Protein AF-A0A8J3HLS7-F1 (afdb_monomer_lite)

Foldseek 3Di:
DDDDDDDDDDPDPPPPPDPPPPPDDDPDPPPDPVVDWFEDEDAPDLADDLVRTQEYEYALQPHALVNCVVNLVVLHAYAYEDALQALPPHPCNVQDDPQQADPVRGGPQPGDPCCCLVRSLVVSLVSLVSCLVSPHQAYEYEPCLSHDPNSVVSSLVSCVVSVHQAAYDNDDDPSRGRDGDRRPDPDPDPPPDDDDDDD

Radius of gyration: 28.32 Å; chains: 1; bounding box: 103×50×70 Å

Secondary structure (DSSP, 8-state):
-----------------PPP--S--PPPPPP--TTS--EEEESS-SS--TTS-SEEEEETTTS-HHHHHHHHHTT-EEEEEEETTB-TTSTTGGGS-GGGB-TTSBB-TTS-HHHIIIIIHHHHHHHHHHHHHHT-SEEEEES-TT--HHHHHHHHHHHHHTT--EEESSS--TT----PPPP----------------

Structure (mmCIF, N/CA/C/O backbone):
data_AF-A0A8J3HLS7-F1
#
_entry.id   AF-A0A8J3HLS7-F1
#
loop_
_atom_site.group_PDB
_atom_site.id
_atom_site.type_symbol
_atom_site.label_atom_id
_atom_site.label_alt_id
_atom_site.label_comp_id
_atom_site.label_asym_id
_atom_site.label_entity_id
_atom_site.label_seq_id
_atom_site.pdbx_PDB_ins_code
_atom_site.Cartn_x
_atom_site.Cartn_y
_atom_site.Cartn_z
_atom_site.occupancy
_atom_site.B_iso_or_equiv
_atom_site.auth_seq_id
_atom_site.auth_comp_id
_atom_site.auth_asym_id
_atom_site.auth_atom_id
_atom_site.pdbx_PDB_model_num
ATOM 1 N N . MET A 1 1 ? -86.146 -11.211 46.560 1.00 37.00 1 MET A N 1
ATOM 2 C CA . MET A 1 1 ? -85.491 -12.511 46.831 1.00 37.00 1 MET A CA 1
ATOM 3 C C . MET A 1 1 ? -83.992 -12.269 47.012 1.00 37.00 1 MET A C 1
ATOM 5 O O . MET A 1 1 ? -83.412 -11.625 46.158 1.00 37.00 1 MET A O 1
ATOM 9 N N . LYS A 1 2 ? -83.465 -12.688 48.176 1.00 36.50 2 LYS A N 1
ATOM 10 C CA . LYS A 1 2 ? -82.078 -12.981 48.631 1.00 36.50 2 LYS A CA 1
ATOM 11 C C . LYS A 1 2 ? -80.847 -12.402 47.877 1.00 36.50 2 LYS A C 1
ATOM 13 O O . LYS A 1 2 ? -80.635 -12.689 46.709 1.00 36.50 2 LYS A O 1
ATOM 18 N N . VAL A 1 3 ? -80.000 -11.697 48.644 1.00 45.03 3 VAL A N 1
ATOM 19 C CA . VAL A 1 3 ? -78.589 -11.285 48.394 1.00 45.03 3 VAL A CA 1
ATOM 20 C C . VAL A 1 3 ? -77.663 -12.533 48.423 1.00 45.03 3 VAL A C 1
ATOM 22 O O . VAL A 1 3 ? -78.064 -13.513 49.060 1.00 45.03 3 VAL A O 1
ATOM 25 N N . PRO A 1 4 ? -76.458 -12.555 47.799 1.00 51.03 4 PRO A N 1
ATOM 26 C CA . PRO A 1 4 ? -75.256 -12.142 48.542 1.00 51.03 4 PRO A CA 1
ATOM 27 C C . PRO A 1 4 ? -74.129 -11.465 47.728 1.00 51.03 4 PRO A C 1
ATOM 29 O O . PRO A 1 4 ? -73.933 -11.663 46.533 1.00 51.03 4 PRO A O 1
ATOM 32 N N . VAL A 1 5 ? -73.360 -10.688 48.485 1.00 49.31 5 VAL A N 1
ATOM 33 C CA . VAL A 1 5 ? -72.024 -10.141 48.232 1.00 49.31 5 VAL A CA 1
ATOM 34 C C . VAL A 1 5 ? -71.007 -11.271 48.028 1.00 49.31 5 VAL A C 1
ATOM 36 O O . VAL A 1 5 ? -70.951 -12.178 48.856 1.00 49.31 5 VAL A O 1
ATOM 39 N N . THR A 1 6 ? -70.133 -11.200 47.017 1.00 52.75 6 THR A N 1
ATOM 40 C CA . THR A 1 6 ? -68.785 -11.797 47.112 1.00 52.75 6 THR A CA 1
ATOM 41 C C . THR A 1 6 ? -67.795 -11.074 46.200 1.00 52.75 6 THR A C 1
ATOM 43 O O . THR A 1 6 ? -68.003 -10.926 45.000 1.00 52.75 6 THR A O 1
ATOM 46 N N . ALA A 1 7 ? -66.727 -10.592 46.825 1.00 49.53 7 ALA A N 1
ATOM 47 C CA . ALA A 1 7 ? -65.583 -9.933 46.226 1.00 49.53 7 ALA A CA 1
ATOM 48 C C . ALA A 1 7 ? -64.698 -10.914 45.448 1.00 49.53 7 ALA A C 1
ATOM 50 O O . ALA A 1 7 ? -64.427 -12.002 45.946 1.00 49.53 7 ALA A O 1
ATOM 51 N N . VAL A 1 8 ? -64.148 -10.481 44.310 1.00 53.06 8 VAL A N 1
ATOM 52 C CA . VAL A 1 8 ? -62.848 -10.965 43.822 1.00 53.06 8 VAL A CA 1
ATOM 53 C C . VAL A 1 8 ? -62.104 -9.782 43.201 1.00 53.06 8 VAL A C 1
ATOM 55 O O . VAL A 1 8 ? -62.370 -9.360 42.079 1.00 53.06 8 VAL A O 1
ATOM 58 N N . VAL A 1 9 ? -61.175 -9.226 43.975 1.00 53.84 9 VAL A N 1
ATOM 59 C CA . VAL A 1 9 ? -60.115 -8.340 43.493 1.00 53.84 9 VAL A CA 1
ATOM 60 C C . VAL A 1 9 ? -59.080 -9.230 42.807 1.00 53.84 9 VAL A C 1
ATOM 62 O O . VAL A 1 9 ? -58.409 -10.006 43.482 1.00 53.84 9 VAL A O 1
ATOM 65 N N . VAL A 1 10 ? -58.938 -9.136 41.484 1.00 56.22 10 VAL A N 1
ATOM 66 C CA . VAL A 1 10 ? -57.771 -9.688 40.776 1.00 56.22 10 VAL A CA 1
ATOM 67 C C . VAL A 1 10 ? -56.861 -8.522 40.415 1.00 56.22 10 VAL A C 1
ATOM 69 O O . VAL A 1 10 ? -56.993 -7.894 39.368 1.00 56.22 10 VAL A O 1
ATOM 72 N N . LEU A 1 11 ? -55.953 -8.206 41.337 1.00 57.50 11 LEU A N 1
ATOM 73 C CA . LEU A 1 11 ? -54.832 -7.310 41.096 1.00 57.50 11 LEU A CA 1
ATOM 74 C C . LEU A 1 11 ? -53.812 -8.076 40.236 1.00 57.50 11 LEU A C 1
ATOM 76 O O . LEU A 1 11 ? -53.022 -8.868 40.747 1.00 57.50 11 LEU A O 1
ATOM 80 N N . ALA A 1 12 ? -53.872 -7.906 38.916 1.00 58.00 12 ALA A N 1
ATOM 81 C CA . ALA A 1 12 ? -52.895 -8.483 38.001 1.00 58.00 12 ALA A CA 1
ATOM 82 C C . ALA A 1 12 ? -51.571 -7.707 38.110 1.00 58.00 12 ALA A C 1
ATOM 84 O O . ALA A 1 12 ? -51.420 -6.621 37.550 1.00 58.00 12 ALA A O 1
ATOM 85 N N . CYS A 1 13 ? -50.606 -8.269 38.842 1.00 47.00 13 CYS A N 1
ATOM 86 C CA . CYS A 1 13 ? -49.209 -7.852 38.793 1.00 47.00 13 CYS A CA 1
ATOM 87 C C . CYS A 1 13 ? -48.655 -8.089 37.379 1.00 47.00 13 CYS A C 1
ATOM 89 O O . CYS A 1 13 ? -48.199 -9.188 37.065 1.00 47.00 13 CYS A O 1
ATOM 91 N N . LEU A 1 14 ? -48.643 -7.056 36.531 1.00 61.75 14 LEU A N 1
ATOM 92 C CA . LEU A 1 14 ? -47.692 -6.993 35.422 1.00 61.75 14 LEU A CA 1
ATOM 93 C C . LEU A 1 14 ? -46.298 -6.775 36.018 1.00 61.75 14 LEU A C 1
ATOM 95 O O . LEU A 1 14 ? -45.823 -5.651 36.162 1.00 61.75 14 LEU A O 1
ATOM 99 N N . ALA A 1 15 ? -45.644 -7.872 36.391 1.00 57.34 15 ALA A N 1
ATOM 100 C CA . ALA A 1 15 ? -44.203 -7.875 36.536 1.00 57.34 15 ALA A CA 1
ATOM 101 C C . ALA A 1 15 ? -43.614 -7.625 35.142 1.00 57.34 15 ALA A C 1
ATOM 103 O O . ALA A 1 15 ? -43.588 -8.519 34.296 1.00 57.34 15 ALA A O 1
ATOM 104 N N . CYS A 1 16 ? -43.159 -6.397 34.886 1.00 52.31 16 CYS A N 1
ATOM 105 C CA . CYS A 1 16 ? -42.169 -6.160 33.847 1.00 52.31 16 CYS A CA 1
ATOM 106 C C . CYS A 1 16 ? -40.987 -7.077 34.166 1.00 52.31 16 CYS A C 1
ATOM 108 O O . CYS A 1 16 ? -40.256 -6.830 35.124 1.00 52.31 16 CYS A O 1
ATOM 110 N N . ALA A 1 17 ? -40.823 -8.152 33.397 1.00 59.38 17 ALA A N 1
ATOM 111 C CA . ALA A 1 17 ? -39.600 -8.930 33.397 1.00 59.38 17 ALA A CA 1
ATOM 112 C C . ALA A 1 17 ? -38.494 -8.025 32.842 1.00 59.38 17 ALA A C 1
ATOM 114 O O . ALA A 1 17 ? -38.219 -8.002 31.645 1.00 59.38 17 ALA A O 1
ATOM 115 N N . THR A 1 18 ? -37.904 -7.205 33.711 1.00 65.19 18 THR A N 1
ATOM 116 C CA . THR A 1 18 ? -36.633 -6.550 33.430 1.00 65.19 18 THR A CA 1
ATOM 117 C C . THR A 1 18 ? -35.630 -7.661 33.143 1.00 65.19 18 THR A C 1
ATOM 119 O O . THR A 1 18 ? -35.436 -8.507 34.024 1.00 65.19 18 THR A O 1
ATOM 122 N N . PRO A 1 19 ? -35.004 -7.707 31.951 1.00 63.94 19 PRO A N 1
ATOM 123 C CA . PRO A 1 19 ? -33.892 -8.621 31.742 1.00 63.94 19 PRO A CA 1
ATOM 124 C C . PRO A 1 19 ? -32.850 -8.348 32.835 1.00 63.94 19 PRO A C 1
ATOM 126 O O . PRO A 1 19 ? -32.726 -7.195 33.273 1.00 63.94 19 PRO A O 1
ATOM 129 N N . PRO A 1 20 ? -32.135 -9.375 33.326 1.00 56.72 20 PRO A N 1
ATOM 130 C CA . PRO A 1 20 ? -31.112 -9.156 34.330 1.00 56.72 20 PRO A CA 1
ATOM 131 C C . PRO A 1 20 ? -30.146 -8.104 33.793 1.00 56.72 20 PRO A C 1
ATOM 133 O O . PRO A 1 20 ? -29.535 -8.282 32.739 1.00 56.72 20 PRO A O 1
ATOM 136 N N . ARG A 1 21 ? -30.045 -6.984 34.516 1.00 61.19 21 ARG A N 1
ATOM 137 C CA . ARG A 1 21 ? -28.941 -6.046 34.355 1.00 61.19 21 ARG A CA 1
ATOM 138 C C . ARG A 1 21 ? -27.684 -6.878 34.560 1.00 61.19 21 ARG A C 1
ATOM 140 O O . ARG A 1 21 ? -27.456 -7.378 35.661 1.00 61.19 21 ARG A O 1
ATOM 147 N N . THR A 1 22 ? -26.928 -7.107 33.491 1.00 58.84 22 THR A N 1
ATOM 148 C CA . THR A 1 22 ? -25.605 -7.704 33.609 1.00 58.84 22 THR A CA 1
ATOM 149 C C . THR A 1 22 ? -24.840 -6.813 34.575 1.00 58.84 22 THR A C 1
ATOM 151 O O . THR A 1 22 ? -24.719 -5.614 34.349 1.00 58.84 22 THR A O 1
ATOM 154 N N . TRP A 1 23 ? -24.363 -7.374 35.683 1.00 57.75 23 TRP A N 1
ATOM 155 C CA . TRP A 1 23 ? -23.616 -6.666 36.736 1.00 57.75 23 TRP A CA 1
ATOM 156 C C . TRP A 1 23 ? -22.243 -6.160 36.263 1.00 57.75 23 TRP A C 1
ATOM 158 O O . TRP A 1 23 ? -21.421 -5.713 37.054 1.00 57.75 23 TRP A O 1
ATOM 168 N N . TYR A 1 24 ? -22.006 -6.222 34.960 1.00 55.88 24 TYR A N 1
ATOM 169 C CA . TYR A 1 24 ? -20.838 -5.728 34.288 1.00 55.88 24 TYR A CA 1
ATOM 170 C C . TYR A 1 24 ? -21.298 -4.723 33.238 1.00 55.88 24 TYR A C 1
ATOM 172 O O . TYR A 1 24 ? -21.812 -5.090 32.179 1.00 55.88 24 TYR A O 1
ATOM 180 N N . GLU A 1 25 ? -21.143 -3.450 33.573 1.00 56.84 25 GLU A N 1
ATOM 181 C CA . GLU A 1 25 ? -21.082 -2.379 32.594 1.00 56.84 25 GLU A CA 1
ATOM 182 C C . GLU A 1 25 ? -19.590 -2.192 32.298 1.00 56.84 25 GLU A C 1
ATOM 184 O O . GLU A 1 25 ? -18.842 -1.834 33.215 1.00 56.84 25 GLU A O 1
ATOM 189 N N . PRO A 1 26 ? -19.101 -2.547 31.092 1.00 55.34 26 PRO A N 1
ATOM 190 C CA . PRO A 1 26 ? -17.699 -2.343 30.768 1.00 55.34 26 PRO A CA 1
ATOM 191 C C . PRO A 1 26 ? -17.370 -0.859 30.958 1.00 55.34 26 PRO A C 1
ATOM 193 O O . PRO A 1 26 ? -18.175 -0.008 30.563 1.00 55.34 26 PRO A O 1
ATOM 196 N N . PRO A 1 27 ? -16.220 -0.526 31.571 1.00 62.56 27 PRO A N 1
ATOM 197 C CA . PRO A 1 27 ? -15.834 0.864 31.742 1.00 62.56 27 PRO A CA 1
ATOM 198 C C . PRO A 1 27 ? -15.826 1.563 30.376 1.00 62.56 27 PRO A C 1
ATOM 200 O O . PRO A 1 27 ? -15.493 0.924 29.368 1.00 62.56 27 PRO A O 1
ATOM 203 N N . PRO A 1 28 ? -16.191 2.859 30.315 1.00 65.06 28 PRO A N 1
ATOM 204 C CA . PRO A 1 28 ? -16.043 3.611 29.083 1.00 65.06 28 PRO A CA 1
ATOM 205 C C . PRO A 1 28 ? -14.589 3.469 28.613 1.00 65.06 28 PRO A C 1
ATOM 207 O O . PRO A 1 28 ? -13.678 3.527 29.449 1.00 65.06 28 PRO A O 1
ATOM 210 N N . PRO A 1 29 ? -14.349 3.240 27.309 1.00 66.31 29 PRO A N 1
ATOM 211 C CA . PRO A 1 29 ? -12.988 3.208 26.803 1.00 66.31 29 PRO A CA 1
ATOM 212 C C . PRO A 1 29 ? -12.289 4.517 27.193 1.00 66.31 29 PRO A C 1
ATOM 214 O O . PRO A 1 29 ? -12.956 5.558 27.276 1.00 66.31 29 PRO A O 1
ATOM 217 N N . PRO A 1 30 ? -10.972 4.484 27.458 1.00 65.50 30 PRO A N 1
ATOM 218 C CA . PRO A 1 30 ? -10.242 5.699 27.773 1.00 65.50 30 PRO A CA 1
ATOM 219 C C . PRO A 1 30 ? -10.466 6.729 26.654 1.00 65.50 30 PRO A C 1
ATOM 221 O O . PRO A 1 30 ? -10.561 6.341 25.484 1.00 65.50 30 PRO A O 1
ATOM 224 N N . PRO A 1 31 ? -10.589 8.028 26.983 1.00 61.88 31 PRO A N 1
ATOM 225 C CA . PRO A 1 31 ? -10.652 9.060 25.963 1.00 61.88 31 PRO A CA 1
ATOM 226 C C . PRO A 1 31 ? -9.385 8.968 25.110 1.00 61.88 31 PRO A C 1
ATOM 228 O O . PRO A 1 31 ? -8.275 9.127 25.615 1.00 61.88 31 PRO A O 1
ATOM 231 N N . VAL A 1 32 ? -9.559 8.657 23.827 1.00 58.09 32 VAL A N 1
ATOM 232 C CA . VAL A 1 32 ? -8.473 8.693 22.851 1.00 58.09 32 VAL A CA 1
ATOM 233 C C . VAL A 1 32 ? -8.150 10.166 22.640 1.00 58.09 32 VAL A C 1
ATOM 235 O O . VAL A 1 32 ? -8.987 10.904 22.123 1.00 58.09 32 VAL A O 1
ATOM 238 N N . ASP A 1 33 ? -6.977 10.606 23.087 1.00 61.47 33 ASP A N 1
ATOM 239 C CA . ASP A 1 33 ? -6.412 11.875 22.639 1.00 61.47 33 ASP A CA 1
ATOM 240 C C . ASP A 1 33 ? -6.049 11.687 21.156 1.00 61.47 33 ASP A C 1
ATOM 242 O O . ASP A 1 33 ? -5.145 10.899 20.859 1.00 61.47 33 ASP A O 1
ATOM 246 N N . PRO A 1 34 ? -6.757 12.325 20.203 1.00 58.59 34 PRO A N 1
ATOM 247 C CA . PRO A 1 34 ? -6.463 12.154 18.784 1.00 58.59 34 PRO A CA 1
ATOM 248 C C . PRO A 1 34 ? -5.043 12.621 18.422 1.00 58.59 34 PRO A C 1
ATOM 250 O O . PRO A 1 34 ? -4.547 12.245 17.362 1.00 58.59 34 PRO A O 1
ATOM 253 N N . GLU A 1 35 ? -4.363 13.380 19.295 1.00 61.78 35 GLU A N 1
ATOM 254 C CA . GLU A 1 35 ? -2.953 13.757 19.138 1.00 61.78 35 GLU A CA 1
ATOM 255 C C . GLU A 1 35 ? -1.966 12.677 19.630 1.00 61.78 35 GLU A C 1
ATOM 257 O O . GLU A 1 35 ? -0.763 12.779 19.384 1.00 61.78 35 GLU A O 1
ATOM 262 N N . ARG A 1 36 ? -2.441 11.611 20.292 1.00 72.75 36 ARG A N 1
ATOM 263 C CA . ARG A 1 36 ? -1.620 10.505 20.821 1.00 72.75 36 ARG A CA 1
ATOM 264 C C . ARG A 1 36 ? -2.251 9.134 20.571 1.00 72.75 36 ARG A C 1
ATOM 266 O O . ARG A 1 36 ? -2.488 8.356 21.495 1.00 72.75 36 ARG A O 1
ATOM 273 N N . LEU A 1 37 ? -2.467 8.809 19.299 1.00 84.44 37 LEU A N 1
ATOM 274 C CA . LEU A 1 37 ? -2.783 7.438 18.891 1.00 84.44 37 LEU A CA 1
ATOM 275 C C . LEU A 1 37 ? -1.600 6.504 19.171 1.00 84.44 37 LEU A C 1
ATOM 277 O O . LEU A 1 37 ? -0.453 6.828 18.856 1.00 84.44 37 LEU A O 1
ATOM 281 N N . HIS A 1 38 ? -1.886 5.323 19.713 1.00 90.81 38 HIS A N 1
ATOM 282 C CA . HIS A 1 38 ? -0.896 4.265 19.893 1.00 90.81 38 HIS A CA 1
ATOM 283 C C . HIS A 1 38 ? -0.897 3.380 18.648 1.00 90.81 38 HIS A C 1
ATOM 285 O O . HIS A 1 38 ? -1.948 2.892 18.231 1.00 90.81 38 HIS A O 1
ATOM 291 N N . TRP A 1 39 ? 0.277 3.187 18.049 1.00 92.94 39 TRP A N 1
ATOM 292 C CA . TRP A 1 39 ? 0.441 2.427 16.811 1.00 92.94 39 TRP A CA 1
ATOM 293 C C . TRP A 1 39 ? 1.120 1.092 17.086 1.00 92.94 39 TRP A C 1
ATOM 295 O O . TRP A 1 39 ? 2.147 1.039 17.763 1.00 92.94 39 TRP A O 1
ATOM 305 N N . GLN A 1 40 ? 0.588 0.027 16.497 1.00 94.31 40 GLN A N 1
ATOM 306 C CA . GLN A 1 40 ? 1.212 -1.288 16.490 1.00 94.31 40 GLN A CA 1
ATOM 307 C C . GLN A 1 40 ? 1.410 -1.771 15.055 1.00 94.31 40 GLN A C 1
ATOM 309 O O . GLN A 1 40 ? 0.488 -1.744 14.246 1.00 94.31 40 GLN A O 1
ATOM 314 N N . TRP A 1 41 ? 2.613 -2.260 14.763 1.00 95.38 41 TRP A N 1
ATOM 315 C CA . TRP A 1 41 ? 2.925 -2.974 13.528 1.00 95.38 41 TRP A CA 1
ATOM 316 C C . TRP A 1 41 ? 2.889 -4.477 13.804 1.00 95.38 41 TRP A C 1
ATOM 318 O O . TRP A 1 41 ? 3.512 -4.951 14.755 1.00 95.38 41 TRP A O 1
ATOM 328 N N . SER A 1 42 ? 2.134 -5.233 13.012 1.00 92.44 42 SER A N 1
ATOM 329 C CA . SER A 1 42 ? 2.018 -6.693 13.130 1.00 92.44 42 SER A CA 1
ATOM 330 C C . SER A 1 42 ? 1.844 -7.291 11.739 1.00 92.44 42 SER A C 1
ATOM 332 O O . SER A 1 42 ? 0.736 -7.486 11.255 1.00 92.44 42 SER A O 1
ATOM 334 N N . LEU A 1 43 ? 2.971 -7.511 11.062 1.00 92.38 43 LEU A N 1
ATOM 335 C CA . LEU A 1 43 ? 3.000 -7.985 9.673 1.00 92.38 43 LEU A CA 1
ATOM 336 C C . LEU A 1 43 ? 3.039 -9.516 9.568 1.00 92.38 43 LEU A C 1
ATOM 338 O O . LEU A 1 43 ? 2.733 -10.069 8.520 1.00 92.38 43 LEU A O 1
ATOM 342 N N . ASP A 1 44 ? 3.415 -10.197 10.649 1.00 87.25 44 ASP A N 1
ATOM 343 C CA . ASP A 1 44 ? 3.556 -11.652 10.753 1.00 87.25 44 ASP A CA 1
ATOM 344 C C . ASP A 1 44 ? 2.434 -12.317 11.569 1.00 87.25 44 ASP A C 1
ATOM 346 O O . ASP A 1 44 ? 2.366 -13.545 11.639 1.00 87.25 44 ASP A O 1
ATOM 350 N N . ARG A 1 45 ? 1.542 -11.520 12.172 1.00 81.81 45 ARG A N 1
ATOM 351 C CA . ARG A 1 45 ? 0.397 -11.993 12.958 1.00 81.81 45 ARG A CA 1
ATOM 352 C C . ARG A 1 45 ? -0.920 -11.416 12.432 1.00 81.81 45 ARG A C 1
ATOM 354 O O . ARG A 1 45 ? -1.168 -10.226 12.626 1.00 81.81 45 ARG A O 1
ATOM 361 N N . PRO A 1 46 ? -1.781 -12.239 11.807 1.00 73.94 46 PRO A N 1
ATOM 362 C CA . PRO A 1 46 ? -3.063 -11.790 11.264 1.00 73.94 46 PRO A CA 1
ATOM 363 C C . PRO A 1 46 ? -4.146 -11.575 12.340 1.00 73.94 46 PRO A C 1
ATOM 365 O O . PRO A 1 46 ? -5.239 -11.112 12.016 1.00 73.94 46 PRO A O 1
ATOM 368 N N . ASP A 1 47 ? -3.865 -11.908 13.603 1.00 83.00 47 ASP A N 1
ATOM 369 C CA . ASP A 1 47 ? -4.752 -11.808 14.764 1.00 83.00 47 ASP A CA 1
ATOM 370 C C . ASP A 1 47 ? -4.146 -10.924 15.881 1.00 83.00 47 ASP A C 1
ATOM 372 O O . ASP A 1 47 ? -3.775 -11.408 16.955 1.00 83.00 47 ASP A O 1
ATOM 376 N N . PRO A 1 48 ? -4.009 -9.604 15.658 1.00 87.62 48 PRO A N 1
ATOM 377 C CA . PRO A 1 48 ? -3.463 -8.708 16.672 1.00 87.62 48 PRO A CA 1
ATOM 378 C C . PRO A 1 48 ? -4.389 -8.609 17.896 1.00 87.62 48 PRO A C 1
ATOM 380 O O . PRO A 1 48 ? -5.612 -8.655 17.762 1.00 87.62 48 PRO A O 1
ATOM 383 N N . ASP A 1 49 ? -3.813 -8.406 19.087 1.00 88.75 49 ASP A N 1
ATOM 384 C CA . ASP A 1 49 ? -4.581 -8.099 20.301 1.00 88.75 49 ASP A CA 1
ATOM 385 C C . ASP A 1 49 ? -5.190 -6.688 20.189 1.00 88.75 49 ASP A C 1
ATOM 387 O O . ASP A 1 49 ? -4.450 -5.700 20.244 1.00 88.75 49 ASP A O 1
ATOM 391 N N . PRO A 1 50 ? -6.525 -6.541 20.098 1.00 85.06 50 PRO A N 1
ATOM 392 C CA . PRO A 1 50 ? -7.153 -5.234 19.912 1.00 85.06 50 PRO A CA 1
ATOM 393 C C . PRO A 1 50 ? -7.009 -4.284 21.114 1.00 85.06 50 PRO A C 1
ATOM 395 O O . PRO A 1 50 ? -7.357 -3.103 21.011 1.00 85.06 50 PRO A O 1
ATOM 398 N N . GLY A 1 51 ? -6.545 -4.781 22.266 1.00 87.31 51 GLY A N 1
ATOM 399 C CA . GLY A 1 51 ? -6.206 -3.972 23.437 1.00 87.31 51 GLY A CA 1
ATOM 400 C C . GLY A 1 51 ? -4.855 -3.255 23.335 1.00 87.31 51 GLY A C 1
ATOM 401 O O . GLY A 1 51 ? -4.609 -2.340 24.116 1.00 87.31 51 GLY A O 1
ATOM 402 N N . ALA A 1 52 ? -3.998 -3.635 22.383 1.00 89.25 52 ALA A N 1
ATOM 403 C CA . ALA A 1 52 ? -2.603 -3.199 22.352 1.00 89.25 52 ALA A CA 1
ATOM 404 C C . ALA A 1 52 ? -2.363 -1.814 21.725 1.00 89.25 52 ALA A C 1
ATOM 406 O O . ALA A 1 52 ? -1.318 -1.212 21.972 1.00 89.25 52 ALA A O 1
ATOM 407 N N . ALA A 1 53 ? -3.285 -1.322 20.893 1.00 92.25 53 ALA A N 1
ATOM 408 C CA . ALA A 1 53 ? -3.114 -0.089 20.127 1.00 92.25 53 ALA A CA 1
ATOM 409 C C . ALA A 1 53 ? -4.457 0.513 19.687 1.00 92.25 53 ALA A C 1
ATOM 411 O O . ALA A 1 53 ? -5.499 -0.141 19.750 1.00 92.25 53 ALA A O 1
ATOM 412 N N . ASP A 1 54 ? -4.418 1.757 19.210 1.00 90.88 54 ASP A N 1
ATOM 413 C CA . ASP A 1 54 ? -5.544 2.426 18.551 1.00 90.88 54 ASP A CA 1
ATOM 414 C C . ASP A 1 54 ? -5.509 2.208 17.032 1.00 90.88 54 ASP A C 1
ATOM 416 O O . ASP A 1 54 ? -6.559 2.131 16.391 1.00 90.88 54 ASP A O 1
ATOM 420 N N . VAL A 1 55 ? -4.301 2.075 16.471 1.00 93.94 55 VAL A N 1
ATOM 421 C CA . VAL A 1 55 ? -4.045 1.865 15.043 1.00 93.94 55 VAL A CA 1
ATOM 422 C C . VAL A 1 55 ? -3.168 0.634 14.844 1.00 93.94 55 VAL A C 1
ATOM 424 O O . VAL A 1 55 ? -2.079 0.533 15.413 1.00 93.94 55 VAL A O 1
ATOM 427 N N . PHE A 1 56 ? -3.620 -0.276 13.988 1.00 96.12 56 PHE A N 1
ATOM 428 C CA . PHE A 1 56 ? -2.913 -1.505 13.647 1.00 96.12 56 PHE A CA 1
ATOM 429 C C . PHE A 1 56 ? -2.458 -1.458 12.194 1.00 96.12 56 PHE A C 1
ATOM 431 O O . PHE A 1 56 ? -3.282 -1.370 11.286 1.00 96.12 56 PHE A O 1
ATOM 438 N N . VAL A 1 57 ? -1.149 -1.534 11.970 1.00 97.62 57 VAL A N 1
ATOM 439 C CA . VAL A 1 57 ? -0.547 -1.682 10.643 1.00 97.62 57 VAL A CA 1
ATOM 440 C C . VAL A 1 57 ? -0.331 -3.170 10.383 1.00 97.62 57 VAL A C 1
ATOM 442 O O . VAL A 1 57 ? 0.503 -3.800 11.038 1.00 97.62 57 VAL A O 1
ATOM 445 N N . LEU A 1 58 ? -1.104 -3.729 9.454 1.00 97.50 58 LEU A N 1
ATOM 446 C CA . LEU A 1 58 ? -1.185 -5.169 9.198 1.00 97.50 58 LEU A CA 1
ATOM 447 C C . LEU A 1 58 ? -0.852 -5.488 7.743 1.00 97.50 58 LEU A C 1
ATOM 449 O O . LEU A 1 58 ? -1.111 -4.677 6.854 1.00 97.50 58 LEU A O 1
ATOM 453 N N . ASP A 1 59 ? -0.313 -6.677 7.483 1.00 96.62 59 ASP A N 1
ATOM 454 C CA . ASP A 1 59 ? 0.015 -7.089 6.118 1.00 96.62 59 ASP A CA 1
ATOM 455 C C . ASP A 1 59 ? -1.254 -7.236 5.262 1.00 96.62 59 ASP A C 1
ATOM 457 O O . ASP A 1 59 ? -2.193 -7.963 5.604 1.00 96.62 59 ASP A O 1
ATOM 461 N N . GLY A 1 60 ? -1.280 -6.528 4.131 1.00 95.75 60 GLY A N 1
ATOM 462 C CA . GLY A 1 60 ? -2.455 -6.436 3.273 1.00 95.75 60 GLY A CA 1
ATOM 463 C C . GLY A 1 60 ? -2.827 -7.737 2.571 1.00 95.75 60 GLY A C 1
ATOM 464 O O . GLY A 1 60 ? -3.992 -7.923 2.217 1.00 95.75 60 GLY A O 1
ATOM 465 N N . PHE A 1 61 ? -1.886 -8.661 2.372 1.00 94.38 61 PHE A N 1
ATOM 466 C CA . PHE A 1 61 ? -2.145 -9.913 1.661 1.00 94.38 61 PHE A CA 1
ATOM 467 C C . PHE A 1 61 ? -2.625 -11.018 2.596 1.00 94.38 61 PHE A C 1
ATOM 469 O O . PHE A 1 61 ? -3.584 -11.711 2.255 1.00 94.38 61 PHE A O 1
ATOM 476 N N . THR A 1 62 ? -2.024 -11.132 3.775 1.00 94.00 62 THR A N 1
ATOM 477 C CA . THR A 1 62 ? -2.256 -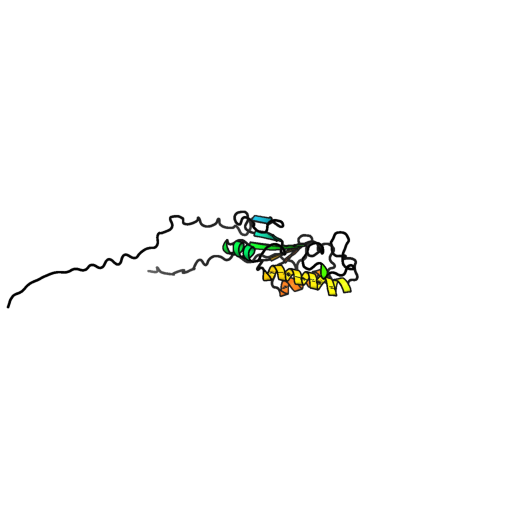12.223 4.732 1.00 94.00 62 THR A CA 1
ATOM 478 C C . THR A 1 62 ? -3.336 -11.926 5.768 1.00 94.00 62 THR A C 1
ATOM 480 O O . THR A 1 62 ? -3.919 -12.858 6.312 1.00 94.00 62 THR A O 1
ATOM 483 N N . THR A 1 63 ? -3.661 -10.654 6.015 1.00 95.94 63 THR A N 1
ATOM 484 C CA . THR A 1 63 ? -4.747 -10.284 6.936 1.00 95.94 63 THR A CA 1
ATOM 485 C C . THR A 1 63 ? -6.102 -10.424 6.253 1.00 95.94 63 THR A C 1
ATOM 487 O O . THR A 1 63 ? -6.319 -9.843 5.188 1.00 95.94 63 THR A O 1
ATOM 490 N N . ASP A 1 64 ? -7.041 -11.140 6.864 1.00 95.62 64 ASP A N 1
ATOM 491 C CA . ASP A 1 64 ? -8.393 -11.303 6.329 1.00 95.62 64 ASP A CA 1
ATOM 492 C C . ASP A 1 64 ? -9.304 -10.106 6.642 1.00 95.62 64 ASP A C 1
ATOM 494 O O . ASP A 1 64 ? -9.165 -9.424 7.659 1.00 95.62 64 ASP A O 1
ATOM 498 N N . ALA A 1 65 ? -10.320 -9.892 5.797 1.00 96.44 65 ALA A N 1
ATOM 499 C CA . ALA A 1 65 ? -11.330 -8.849 6.007 1.00 96.44 65 ALA A CA 1
ATOM 500 C C . ALA A 1 65 ? -12.074 -9.003 7.351 1.00 96.44 65 ALA A C 1
ATOM 502 O O . ALA A 1 65 ? -12.504 -8.016 7.944 1.00 96.44 65 ALA A O 1
ATOM 503 N N . ALA A 1 66 ? -12.208 -10.234 7.859 1.00 95.81 66 ALA A N 1
ATOM 504 C CA . ALA A 1 66 ? -12.835 -10.502 9.152 1.00 95.81 66 ALA A CA 1
ATOM 505 C C . ALA A 1 66 ? -12.041 -9.903 10.328 1.00 95.81 66 ALA A C 1
ATOM 507 O O . ALA A 1 66 ? -12.659 -9.389 11.263 1.00 95.81 66 ALA A O 1
ATOM 508 N N . THR A 1 67 ? -10.702 -9.911 10.263 1.00 96.00 67 THR A N 1
ATOM 509 C CA . THR A 1 67 ? -9.835 -9.252 11.25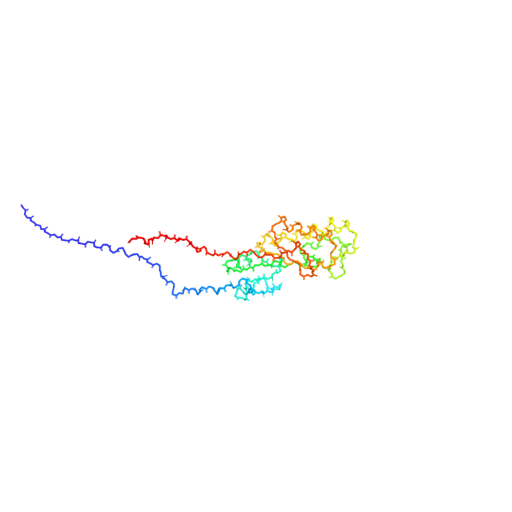5 1.00 96.00 67 THR A CA 1
ATOM 510 C C . THR A 1 67 ? -10.041 -7.742 11.222 1.00 96.00 67 THR A C 1
ATOM 512 O O . THR A 1 67 ? -10.252 -7.127 12.266 1.00 96.00 67 THR A O 1
ATOM 515 N N . VAL A 1 68 ? -10.044 -7.143 10.026 1.00 96.06 68 VAL A N 1
ATOM 516 C CA . VAL A 1 68 ? -10.273 -5.697 9.850 1.00 96.06 68 VAL A CA 1
ATOM 517 C C . VAL A 1 68 ? -11.624 -5.291 10.443 1.00 96.06 68 VAL A C 1
ATOM 519 O O . VAL A 1 68 ? -11.711 -4.358 11.240 1.00 96.06 68 VAL A O 1
ATOM 522 N N . GLN A 1 69 ? -12.673 -6.061 10.149 1.00 94.19 69 GLN A N 1
ATOM 523 C CA . GLN A 1 69 ? -13.997 -5.840 10.724 1.00 94.19 69 GLN A CA 1
ATOM 524 C C . GLN A 1 69 ? -14.023 -6.004 12.252 1.00 94.19 69 GLN A C 1
ATOM 526 O O . GLN A 1 69 ? -14.781 -5.298 12.917 1.00 94.19 69 GLN A O 1
ATOM 531 N N . ASP A 1 70 ? -13.235 -6.915 12.835 1.00 92.94 70 ASP A N 1
ATOM 532 C CA . ASP A 1 70 ? -13.154 -7.058 14.296 1.00 92.94 70 ASP A CA 1
ATOM 533 C C . ASP A 1 70 ? -12.505 -5.846 14.964 1.00 92.94 70 ASP A C 1
ATOM 535 O O . ASP A 1 70 ? -13.033 -5.336 15.955 1.00 92.94 70 ASP A O 1
ATOM 539 N N . LEU A 1 71 ? -11.422 -5.332 14.379 1.00 92.44 71 LEU A N 1
ATOM 540 C CA . LEU A 1 71 ? -10.788 -4.092 14.820 1.00 92.44 71 LEU A CA 1
ATOM 541 C C . LEU A 1 71 ? -11.781 -2.927 14.777 1.00 92.44 71 LEU A C 1
ATOM 543 O O . LEU A 1 71 ? -11.950 -2.218 15.772 1.00 92.44 71 LEU A O 1
ATOM 547 N N . HIS A 1 72 ? -12.528 -2.794 13.682 1.00 92.69 72 HIS A N 1
ATOM 548 C CA . HIS A 1 72 ? -13.561 -1.767 13.545 1.00 92.69 72 HIS A CA 1
ATOM 549 C C . HIS A 1 72 ? -14.680 -1.897 14.583 1.00 92.69 72 HIS A C 1
ATOM 551 O O . HIS A 1 72 ? -15.058 -0.897 15.197 1.00 92.69 72 HIS A O 1
ATOM 557 N N . ARG A 1 73 ? -15.175 -3.115 14.863 1.00 90.06 73 ARG A N 1
ATOM 558 C CA . ARG A 1 73 ? -16.170 -3.360 15.933 1.00 90.06 73 ARG A CA 1
ATOM 559 C C . ARG A 1 73 ? -15.673 -2.911 17.308 1.00 90.06 73 ARG A C 1
ATOM 561 O O . ARG A 1 73 ? -16.477 -2.525 18.156 1.00 90.06 73 ARG A O 1
ATOM 568 N N . ARG A 1 74 ? -14.357 -2.931 17.518 1.00 89.62 74 ARG A N 1
ATOM 569 C CA . ARG A 1 74 ? -13.681 -2.496 18.747 1.00 89.62 74 ARG A CA 1
ATOM 570 C C . ARG A 1 74 ? -13.185 -1.050 18.690 1.00 89.62 74 ARG A C 1
ATOM 572 O O . ARG A 1 74 ? -12.460 -0.631 19.586 1.00 89.62 74 ARG A O 1
ATOM 579 N N . ARG A 1 75 ? -13.604 -0.280 17.678 1.00 89.69 75 ARG A N 1
ATOM 580 C CA . ARG A 1 75 ? -13.220 1.126 17.463 1.00 89.69 75 ARG A CA 1
ATOM 581 C C . ARG A 1 75 ? -11.705 1.314 17.316 1.00 89.69 75 ARG A C 1
ATOM 583 O O . ARG A 1 75 ? -11.142 2.273 17.833 1.00 89.69 75 ARG A O 1
ATOM 590 N N . ARG A 1 76 ? -11.050 0.372 16.639 1.00 92.00 76 ARG A N 1
ATOM 591 C CA . ARG A 1 76 ? -9.639 0.442 16.244 1.00 92.00 76 ARG A CA 1
ATOM 592 C C . ARG A 1 76 ? -9.532 0.744 14.760 1.00 92.00 76 ARG A C 1
ATOM 594 O O . ARG A 1 76 ? -10.406 0.343 13.998 1.00 92.00 76 ARG A O 1
ATOM 601 N N . HIS A 1 77 ? -8.459 1.414 14.368 1.00 94.00 77 HIS A N 1
ATOM 602 C CA . HIS A 1 77 ? -8.131 1.649 12.968 1.00 94.00 77 HIS A CA 1
ATOM 603 C C . HIS A 1 77 ? -7.230 0.542 12.426 1.00 94.00 77 HIS A C 1
ATOM 605 O O . HIS A 1 77 ? -6.348 0.045 13.130 1.00 94.00 77 HIS A O 1
ATOM 611 N N . ALA A 1 78 ? -7.421 0.196 11.158 1.00 96.25 78 ALA A N 1
ATOM 612 C CA . ALA A 1 78 ? -6.601 -0.762 10.436 1.00 96.25 78 ALA A CA 1
ATOM 613 C C . ALA A 1 78 ? -5.937 -0.086 9.229 1.00 96.25 78 ALA A C 1
ATOM 615 O O . ALA A 1 78 ? -6.611 0.418 8.328 1.00 96.25 78 ALA A O 1
ATOM 616 N N . VAL A 1 79 ? -4.607 -0.128 9.177 1.00 98.12 79 VAL A N 1
ATOM 617 C CA . VAL A 1 79 ? -3.782 0.361 8.067 1.00 98.12 79 VAL A CA 1
ATOM 618 C C . VAL A 1 79 ? -3.184 -0.829 7.324 1.00 98.12 79 VAL A C 1
ATOM 620 O O . VAL A 1 79 ? -2.523 -1.682 7.909 1.00 98.12 79 VAL A O 1
ATOM 623 N N . CYS A 1 80 ? -3.409 -0.873 6.017 1.00 98.31 80 CYS A N 1
ATOM 624 C CA . CYS A 1 80 ? -2.924 -1.927 5.138 1.00 98.31 80 CYS A CA 1
ATOM 625 C C . CYS A 1 80 ? -1.464 -1.677 4.747 1.00 98.31 80 CYS A C 1
ATOM 627 O O . CYS A 1 80 ? -1.176 -0.732 4.014 1.00 98.31 80 CYS A O 1
ATOM 629 N N . TYR A 1 81 ? -0.534 -2.508 5.199 1.00 98.00 81 TYR A N 1
ATOM 630 C CA . TYR A 1 81 ? 0.845 -2.471 4.725 1.00 98.00 81 TYR A CA 1
ATOM 631 C C . TYR A 1 81 ? 0.979 -3.213 3.395 1.00 98.00 81 TYR A C 1
ATOM 633 O O . TYR A 1 81 ? 0.559 -4.367 3.267 1.00 98.00 81 TYR A O 1
ATOM 641 N N . LEU A 1 82 ? 1.602 -2.560 2.412 1.00 97.31 82 LEU A N 1
ATOM 642 C CA . LEU A 1 82 ? 1.957 -3.162 1.131 1.00 97.31 82 LEU A CA 1
ATOM 643 C C . LEU A 1 82 ? 3.396 -2.808 0.754 1.00 97.31 82 LEU A C 1
ATOM 645 O O . LEU A 1 82 ? 3.692 -1.674 0.376 1.00 97.31 82 LEU A O 1
ATOM 649 N N . ALA A 1 83 ? 4.271 -3.812 0.728 1.00 96.00 83 ALA A N 1
ATOM 650 C CA . ALA A 1 83 ? 5.585 -3.713 0.097 1.00 96.00 83 ALA A CA 1
ATOM 651 C C . ALA A 1 83 ? 5.443 -3.721 -1.440 1.00 96.00 83 ALA A C 1
ATOM 653 O O . ALA A 1 83 ? 5.690 -4.730 -2.109 1.00 96.00 83 ALA A O 1
ATOM 654 N N . LEU A 1 84 ? 4.990 -2.605 -2.020 1.00 96.06 84 LEU A N 1
ATOM 655 C CA . LEU A 1 8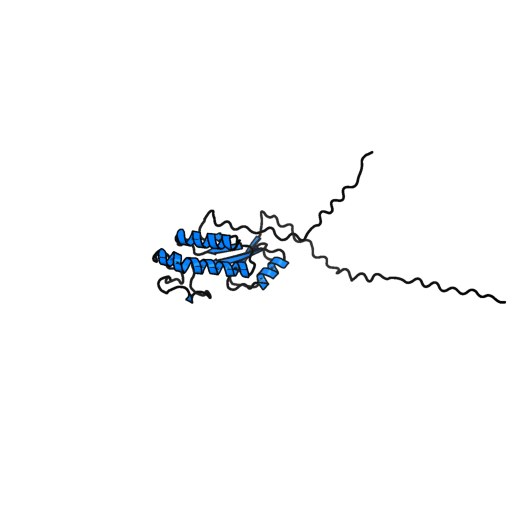4 ? 4.658 -2.504 -3.444 1.00 96.06 84 LEU A CA 1
ATOM 656 C C . LEU A 1 84 ? 5.865 -2.766 -4.352 1.00 96.06 84 LEU A C 1
ATOM 658 O O . LEU A 1 84 ? 5.707 -3.397 -5.392 1.00 96.06 84 LEU A O 1
ATOM 662 N N . GLY A 1 85 ? 7.073 -2.388 -3.938 1.00 94.12 85 GLY A N 1
ATOM 663 C CA . GLY A 1 85 ? 8.304 -2.687 -4.680 1.00 94.12 85 GLY A CA 1
ATOM 664 C C . GLY A 1 85 ? 8.761 -4.147 -4.689 1.00 94.12 85 GLY A C 1
ATOM 665 O O . GLY A 1 85 ? 9.813 -4.440 -5.259 1.00 94.12 85 GLY A O 1
ATOM 666 N N . THR A 1 86 ? 8.017 -5.058 -4.059 1.00 94.31 86 THR A N 1
ATOM 667 C CA . THR A 1 86 ? 8.383 -6.474 -3.924 1.00 94.31 86 THR A CA 1
ATOM 668 C C . THR A 1 86 ? 7.576 -7.356 -4.877 1.00 94.31 86 THR A C 1
ATOM 670 O O . THR A 1 86 ? 6.355 -7.257 -4.967 1.00 94.31 86 THR A O 1
ATOM 673 N N . VAL A 1 87 ? 8.249 -8.269 -5.575 1.00 90.38 87 VAL A N 1
ATOM 674 C CA . VAL A 1 87 ? 7.646 -9.273 -6.469 1.00 90.38 87 VAL A CA 1
ATOM 675 C C . VAL A 1 87 ? 7.610 -10.660 -5.817 1.00 90.38 87 VAL A C 1
ATOM 677 O O . VAL A 1 87 ? 6.719 -11.448 -6.117 1.00 90.38 87 VAL A O 1
ATOM 680 N N . GLY A 1 88 ? 8.567 -10.995 -4.947 1.00 80.88 88 GLY A N 1
ATOM 681 C CA . GLY A 1 88 ? 8.648 -12.323 -4.322 1.00 80.88 88 GLY A CA 1
ATOM 682 C C . GLY A 1 88 ? 7.590 -12.568 -3.246 1.00 80.88 88 GLY A C 1
ATOM 683 O O . GLY A 1 88 ? 7.300 -11.684 -2.449 1.00 80.88 88 GLY A O 1
ATOM 684 N N . GLY A 1 89 ? 7.028 -13.781 -3.222 1.00 79.44 89 GLY A N 1
ATOM 685 C CA . GLY A 1 89 ? 6.091 -14.240 -2.185 1.00 79.44 89 GLY A CA 1
ATOM 686 C C . GLY A 1 89 ? 4.648 -13.751 -2.337 1.00 79.44 89 GLY A C 1
ATOM 687 O O . GLY A 1 89 ? 3.758 -14.323 -1.717 1.00 79.44 89 GLY A O 1
ATOM 688 N N . GLN A 1 90 ? 4.399 -12.755 -3.192 1.00 85.75 90 GLN A N 1
ATOM 689 C CA . GLN A 1 90 ? 3.062 -12.197 -3.380 1.00 85.75 90 GLN A CA 1
ATOM 690 C C . GLN A 1 90 ? 2.202 -13.032 -4.346 1.00 85.75 90 GLN A C 1
ATOM 692 O O . GLN A 1 90 ? 2.738 -13.571 -5.322 1.00 85.75 90 GLN A O 1
ATOM 697 N N . PRO A 1 91 ? 0.868 -13.109 -4.151 1.00 90.38 91 PRO A N 1
ATOM 698 C CA . PRO A 1 91 ? -0.025 -13.899 -5.011 1.00 90.38 91 PRO A CA 1
ATOM 699 C C . PRO A 1 91 ? 0.009 -13.492 -6.491 1.00 90.38 91 PRO A C 1
ATOM 701 O O . PRO A 1 91 ? -0.267 -14.291 -7.383 1.00 90.38 91 PRO A O 1
ATOM 704 N N . ASP A 1 92 ? 0.369 -12.240 -6.762 1.00 93.25 92 ASP A N 1
ATOM 705 C CA . ASP A 1 92 ? 0.406 -11.648 -8.094 1.00 93.25 92 ASP A CA 1
ATOM 706 C C . ASP A 1 92 ? 1.794 -11.704 -8.754 1.00 93.25 92 ASP A C 1
ATOM 708 O O . ASP A 1 92 ? 1.973 -11.197 -9.866 1.00 93.25 92 ASP A O 1
ATOM 712 N N . ALA A 1 93 ? 2.768 -12.368 -8.118 1.00 93.25 93 ALA A N 1
ATOM 713 C CA . ALA A 1 93 ? 4.149 -12.439 -8.580 1.00 93.25 93 ALA A CA 1
ATOM 714 C C . ALA A 1 93 ? 4.256 -12.887 -10.042 1.00 93.25 93 ALA A C 1
ATOM 716 O O . ALA A 1 93 ? 5.101 -12.385 -10.778 1.00 93.25 93 ALA A O 1
ATOM 717 N N . ALA A 1 94 ? 3.406 -13.813 -10.499 1.00 93.75 94 ALA A N 1
ATOM 718 C CA . ALA A 1 94 ? 3.412 -14.334 -11.869 1.00 93.75 94 ALA A CA 1
ATOM 719 C C . ALA A 1 94 ? 3.132 -13.265 -12.945 1.00 93.75 94 ALA A C 1
ATOM 721 O O . ALA A 1 94 ? 3.555 -13.434 -14.087 1.00 93.75 94 ALA A O 1
ATOM 722 N N . ARG A 1 95 ? 2.489 -12.146 -12.587 1.00 95.62 95 ARG A N 1
ATOM 723 C CA . ARG A 1 95 ? 2.165 -11.049 -13.513 1.00 95.62 95 ARG A CA 1
ATOM 724 C C . ARG A 1 95 ? 3.381 -10.218 -13.914 1.00 95.62 95 ARG A C 1
ATOM 726 O O . ARG A 1 95 ? 3.319 -9.510 -14.912 1.00 95.62 95 ARG A O 1
ATOM 733 N N . PHE A 1 96 ? 4.484 -10.303 -13.169 1.00 96.50 96 PHE A N 1
ATOM 734 C CA . PHE A 1 96 ? 5.715 -9.577 -13.475 1.00 96.50 96 PHE A CA 1
ATOM 735 C C . PHE A 1 96 ? 6.578 -10.362 -14.478 1.00 96.50 96 PHE A C 1
ATOM 737 O O . PHE A 1 96 ? 7.090 -11.434 -14.124 1.00 96.50 96 PHE A O 1
ATOM 744 N N . PRO A 1 97 ? 6.826 -9.850 -15.698 1.00 96.06 97 PRO A N 1
ATOM 745 C CA . PRO A 1 97 ? 7.815 -10.422 -16.609 1.00 96.06 97 PRO A CA 1
ATOM 746 C C . PRO A 1 97 ? 9.176 -10.560 -15.927 1.00 96.06 97 PRO A C 1
ATOM 748 O O . PRO A 1 97 ? 9.566 -9.693 -15.148 1.00 96.06 97 PRO A O 1
ATOM 751 N N . ARG A 1 98 ? 9.943 -11.612 -16.248 1.00 95.25 98 ARG A N 1
ATOM 752 C CA . ARG A 1 98 ? 11.297 -11.805 -15.684 1.00 95.25 98 ARG A CA 1
ATOM 753 C C . ARG A 1 98 ? 12.207 -10.594 -15.921 1.00 95.25 98 ARG A C 1
ATOM 755 O O . ARG A 1 98 ? 13.000 -10.259 -15.055 1.00 95.25 98 ARG A O 1
ATOM 762 N N . SER A 1 99 ? 12.040 -9.905 -17.050 1.00 96.12 99 SER A N 1
ATOM 763 C CA . SER A 1 99 ? 12.764 -8.675 -17.389 1.00 96.12 99 SER A CA 1
ATOM 764 C C . SER A 1 99 ? 12.387 -7.458 -16.532 1.00 96.12 99 SER A C 1
ATOM 766 O O . SER A 1 99 ? 13.005 -6.413 -16.678 1.00 96.12 99 SER A O 1
ATOM 768 N N . LEU A 1 100 ? 11.387 -7.538 -15.657 1.00 97.44 100 LEU A N 1
ATOM 769 C CA . LEU A 1 100 ? 11.012 -6.454 -14.740 1.00 97.44 100 LEU A CA 1
ATOM 770 C C . LEU A 1 100 ? 11.298 -6.810 -13.274 1.00 97.44 100 LEU A C 1
ATOM 772 O O . LEU A 1 100 ? 10.929 -6.055 -12.379 1.00 97.44 100 LEU A O 1
ATOM 776 N N . ARG A 1 101 ? 11.968 -7.941 -13.021 1.00 96.38 101 ARG A N 1
ATOM 777 C CA . ARG A 1 101 ? 12.334 -8.404 -11.678 1.00 96.38 101 ARG A CA 1
ATOM 778 C C . ARG A 1 101 ? 13.805 -8.129 -11.397 1.00 96.38 101 ARG A C 1
ATOM 780 O O . ARG A 1 101 ? 14.652 -8.344 -12.264 1.00 96.38 101 ARG A O 1
ATOM 787 N N . ALA A 1 102 ? 14.091 -7.682 -10.185 1.00 94.06 102 ALA A N 1
ATOM 788 C CA . ALA A 1 102 ? 15.433 -7.605 -9.633 1.00 94.06 102 ALA A CA 1
ATOM 789 C C . ALA A 1 102 ? 15.817 -8.940 -8.964 1.00 94.06 102 ALA A C 1
ATOM 791 O O . ALA A 1 102 ? 14.971 -9.811 -8.737 1.00 94.06 102 ALA A O 1
ATOM 792 N N . ALA A 1 103 ? 17.108 -9.117 -8.676 1.00 89.38 103 ALA A N 1
ATOM 793 C CA . ALA A 1 103 ? 17.630 -10.343 -8.066 1.00 89.38 103 ALA A CA 1
ATOM 794 C C . ALA A 1 103 ? 17.185 -10.520 -6.602 1.00 89.38 103 ALA A C 1
ATOM 796 O O . ALA A 1 103 ? 17.036 -11.645 -6.138 1.00 89.38 103 ALA A O 1
ATOM 797 N N . ASP A 1 104 ? 16.919 -9.420 -5.898 1.00 90.38 104 ASP A N 1
ATOM 798 C CA . ASP A 1 104 ? 16.512 -9.360 -4.488 1.00 90.38 104 ASP A CA 1
ATOM 799 C C . ASP A 1 104 ? 14.997 -9.544 -4.290 1.00 90.38 104 ASP A C 1
ATOM 801 O O . ASP A 1 104 ? 14.417 -9.040 -3.331 1.00 90.38 104 ASP A O 1
ATOM 805 N N . HIS A 1 105 ? 14.328 -10.220 -5.228 1.00 91.19 105 HIS A N 1
ATOM 806 C CA . HIS A 1 105 ? 12.869 -10.314 -5.294 1.00 91.19 105 HIS A CA 1
ATOM 807 C C . HIS A 1 105 ? 12.141 -8.964 -5.440 1.00 91.19 105 HIS A C 1
ATOM 809 O O . HIS A 1 105 ? 10.917 -8.923 -5.286 1.00 91.19 105 HIS A O 1
ATOM 815 N N . GLY A 1 106 ? 12.849 -7.878 -5.762 1.00 95.50 106 GLY A N 1
ATOM 816 C CA . GLY A 1 106 ? 12.280 -6.562 -6.029 1.00 95.50 106 GLY A CA 1
ATOM 817 C C . GLY A 1 106 ? 11.859 -6.342 -7.483 1.00 95.50 106 GLY A C 1
ATOM 818 O O . GLY A 1 106 ? 11.984 -7.212 -8.353 1.00 95.50 106 GLY A O 1
ATOM 819 N N . ILE A 1 107 ? 11.365 -5.138 -7.752 1.00 97.19 107 ILE A N 1
ATOM 820 C CA . ILE A 1 107 ? 11.137 -4.628 -9.106 1.00 97.19 107 ILE A CA 1
ATOM 821 C C . ILE A 1 107 ? 12.437 -4.022 -9.639 1.00 97.19 107 ILE A C 1
ATOM 823 O O . ILE A 1 107 ? 13.151 -3.309 -8.938 1.00 97.19 107 ILE A O 1
ATOM 827 N N . ARG A 1 108 ? 12.737 -4.288 -10.910 1.00 97.19 108 ARG A N 1
ATOM 828 C CA . ARG A 1 108 ? 13.881 -3.699 -11.606 1.00 97.19 108 ARG A CA 1
ATOM 829 C C . ARG A 1 108 ? 13.539 -2.286 -12.092 1.00 97.19 108 ARG A C 1
ATOM 831 O O . ARG A 1 108 ? 13.028 -2.119 -13.198 1.00 97.19 108 ARG A O 1
ATOM 838 N N . TRP A 1 109 ? 13.780 -1.282 -11.252 1.00 97.06 109 TRP A N 1
ATOM 839 C CA . TRP A 1 109 ? 13.383 0.112 -11.501 1.00 97.06 109 TRP A CA 1
ATOM 840 C C . TRP A 1 109 ? 14.170 0.837 -12.608 1.00 97.06 109 TRP A C 1
ATOM 842 O O . TRP A 1 109 ? 13.706 1.859 -13.101 1.00 97.06 109 TRP A O 1
ATOM 852 N N . ASP A 1 110 ? 15.306 0.297 -13.051 1.00 96.44 110 ASP A N 1
ATOM 853 C CA . ASP A 1 110 ? 16.087 0.765 -14.210 1.00 96.44 110 ASP A CA 1
ATOM 854 C C . ASP A 1 110 ? 15.628 0.141 -15.546 1.00 96.44 110 ASP A C 1
ATOM 856 O O . ASP A 1 110 ? 16.230 0.365 -16.599 1.00 96.44 110 ASP A O 1
ATOM 860 N N . ALA A 1 111 ? 14.544 -0.643 -15.539 1.00 97.38 111 ALA A N 1
ATOM 861 C CA . ALA A 1 111 ? 13.933 -1.162 -16.757 1.00 97.38 111 ALA A CA 1
ATOM 862 C C . ALA A 1 111 ? 13.334 -0.036 -17.633 1.00 97.38 111 ALA A C 1
ATOM 864 O O . ALA A 1 111 ? 13.068 1.066 -17.149 1.00 97.38 111 ALA A O 1
ATOM 865 N N . PRO A 1 112 ? 13.055 -0.293 -18.929 1.00 98.00 112 PRO A N 1
ATOM 866 C CA . PRO A 1 112 ? 12.500 0.726 -19.818 1.00 98.00 112 PRO A CA 1
ATOM 867 C C . PRO A 1 112 ? 11.234 1.380 -19.249 1.00 98.00 112 PRO A C 1
ATOM 869 O O . PRO A 1 112 ? 10.266 0.686 -18.932 1.00 98.00 112 PRO A O 1
ATOM 872 N N . ALA A 1 113 ? 11.204 2.717 -19.201 1.00 97.38 113 ALA A N 1
ATOM 873 C CA . ALA A 1 113 ? 10.124 3.485 -18.571 1.00 97.38 113 ALA A CA 1
ATOM 874 C C . ALA A 1 113 ? 8.723 3.113 -19.091 1.00 97.38 113 ALA A C 1
ATOM 876 O O . ALA A 1 113 ? 7.769 3.017 -18.324 1.00 97.38 113 ALA A O 1
ATOM 877 N N . ARG A 1 114 ? 8.595 2.818 -20.393 1.00 97.56 114 ARG A N 1
ATOM 878 C CA . ARG A 1 114 ? 7.333 2.337 -20.977 1.00 97.56 114 ARG A CA 1
ATOM 879 C C . ARG A 1 114 ? 6.868 1.016 -20.354 1.00 97.56 114 ARG A C 1
ATOM 881 O O . ARG A 1 114 ? 5.692 0.875 -20.058 1.00 97.56 114 ARG A O 1
ATOM 888 N N . ALA A 1 115 ? 7.771 0.064 -20.129 1.00 97.81 115 ALA A N 1
ATOM 889 C CA . ALA A 1 115 ? 7.421 -1.217 -19.519 1.00 97.81 115 ALA A CA 1
ATOM 890 C C . ALA A 1 115 ? 7.024 -1.054 -18.041 1.00 97.81 115 ALA A C 1
ATOM 892 O O . ALA A 1 115 ? 6.072 -1.684 -17.585 1.00 97.81 115 ALA A O 1
ATOM 893 N N . LEU A 1 116 ? 7.701 -0.164 -17.308 1.00 98.31 116 LEU A N 1
ATOM 894 C CA . LEU A 1 116 ? 7.325 0.169 -15.934 1.00 98.31 116 LEU A CA 1
ATOM 895 C C . LEU A 1 116 ? 5.925 0.803 -15.873 1.00 98.31 116 LEU A C 1
ATOM 897 O O . LEU A 1 116 ? 5.079 0.362 -15.098 1.00 98.31 116 LEU A O 1
ATOM 901 N N . ARG A 1 117 ? 5.632 1.772 -16.745 1.00 97.25 117 ARG A N 1
ATOM 902 C CA . ARG A 1 117 ? 4.304 2.400 -16.801 1.00 97.25 117 ARG A CA 1
ATOM 903 C C . ARG A 1 117 ? 3.193 1.455 -17.244 1.00 97.25 117 ARG A C 1
ATOM 905 O O . ARG A 1 117 ? 2.124 1.476 -16.647 1.00 97.25 117 ARG A O 1
ATOM 912 N N . ASP A 1 118 ? 3.423 0.662 -18.284 1.00 96.56 118 ASP A N 1
ATOM 913 C CA . ASP A 1 118 ? 2.352 -0.103 -18.932 1.00 96.56 118 ASP A CA 1
ATOM 914 C C . ASP A 1 118 ? 2.127 -1.469 -18.263 1.00 96.56 118 ASP A C 1
ATOM 916 O O . ASP A 1 118 ? 1.081 -2.083 -18.451 1.00 96.56 118 ASP A O 1
ATOM 920 N N . THR A 1 119 ? 3.102 -1.973 -17.498 1.00 97.62 119 THR A N 1
ATOM 921 C CA . THR A 1 119 ? 3.017 -3.284 -16.829 1.00 97.62 119 THR A CA 1
ATOM 922 C C . THR A 1 119 ? 3.089 -3.172 -15.312 1.00 97.62 119 THR A C 1
ATOM 924 O O . THR A 1 119 ? 2.224 -3.715 -14.632 1.00 97.62 119 THR A O 1
ATOM 927 N N . VAL A 1 120 ? 4.084 -2.469 -14.759 1.00 98.19 120 VAL A N 1
ATOM 928 C CA . VAL A 1 120 ? 4.284 -2.425 -13.300 1.00 98.19 120 VAL A CA 1
ATOM 929 C C . VAL A 1 120 ? 3.216 -1.579 -12.614 1.00 98.19 120 VAL A C 1
ATOM 931 O O . VAL A 1 120 ? 2.556 -2.083 -11.710 1.00 98.19 120 VAL A O 1
ATOM 934 N N . ALA A 1 121 ? 3.005 -0.331 -13.045 1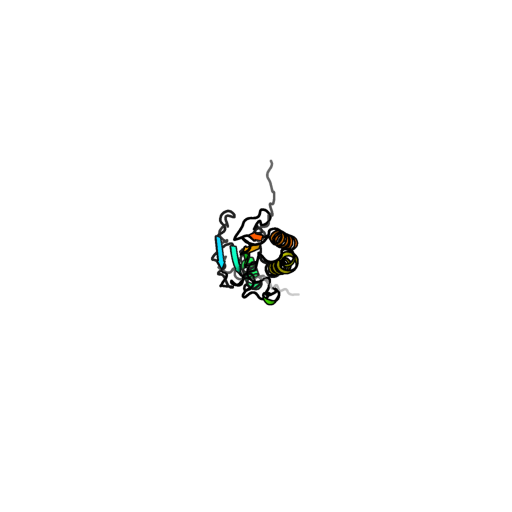.00 98.00 121 ALA A N 1
ATOM 935 C CA . ALA A 1 121 ? 2.039 0.562 -12.395 1.00 98.00 121 ALA A CA 1
ATOM 936 C C . ALA A 1 121 ? 0.621 -0.049 -12.274 1.00 98.00 121 ALA A C 1
ATOM 938 O O . ALA A 1 121 ? 0.073 -0.000 -11.173 1.00 98.00 121 ALA A O 1
ATOM 939 N N . PRO A 1 122 ? 0.040 -0.693 -13.311 1.00 97.81 122 PRO A N 1
ATOM 940 C CA . PRO A 1 122 ? -1.251 -1.371 -13.187 1.00 97.81 122 PRO A CA 1
ATOM 941 C C . PRO A 1 122 ? -1.259 -2.513 -12.166 1.00 97.81 122 PRO A C 1
ATOM 943 O O . PRO A 1 122 ? -2.220 -2.652 -11.419 1.00 97.81 122 PRO A O 1
ATOM 946 N N . ILE A 1 123 ? -0.191 -3.318 -12.090 1.00 97.69 123 ILE A N 1
ATOM 947 C CA . ILE A 1 123 ? -0.110 -4.399 -11.096 1.00 97.69 123 ILE A CA 1
ATOM 948 C C . ILE A 1 123 ? -0.088 -3.809 -9.681 1.00 97.69 123 ILE A C 1
ATOM 950 O O . ILE A 1 123 ? -0.821 -4.273 -8.812 1.00 97.69 123 ILE A O 1
ATOM 954 N N . LEU A 1 124 ? 0.698 -2.754 -9.451 1.00 97.88 124 LEU A N 1
ATOM 955 C CA . LEU A 1 124 ? 0.758 -2.088 -8.147 1.00 97.88 124 LEU A CA 1
ATOM 956 C C . LEU A 1 124 ? -0.566 -1.412 -7.773 1.00 97.88 124 LEU A C 1
ATOM 958 O O . LEU A 1 124 ? -0.984 -1.498 -6.622 1.00 97.88 124 LEU A O 1
ATOM 962 N N . ALA A 1 125 ? -1.253 -0.801 -8.739 1.00 96.94 125 ALA A N 1
ATOM 963 C CA . ALA A 1 125 ? -2.591 -0.250 -8.546 1.00 96.94 125 ALA A CA 1
ATOM 964 C C . ALA A 1 125 ? -3.606 -1.335 -8.147 1.00 96.94 125 ALA A C 1
ATOM 966 O O . ALA A 1 125 ? -4.428 -1.117 -7.258 1.00 96.94 125 ALA A O 1
ATOM 967 N N . ASP A 1 126 ? -3.526 -2.527 -8.742 1.00 96.69 126 ASP A N 1
ATOM 968 C CA . ASP A 1 126 ? -4.396 -3.646 -8.373 1.00 96.69 126 ASP A CA 1
ATOM 969 C C . ASP A 1 126 ? -4.158 -4.117 -6.932 1.00 96.69 126 ASP A C 1
ATOM 971 O O . ASP A 1 126 ? -5.115 -4.489 -6.253 1.00 96.69 126 ASP A O 1
ATOM 975 N N . ARG A 1 127 ? -2.918 -4.048 -6.428 1.00 97.56 127 ARG A N 1
ATOM 976 C CA . ARG A 1 127 ? -2.615 -4.383 -5.025 1.00 97.56 127 ARG A CA 1
ATOM 977 C C . ARG A 1 127 ? -3.348 -3.472 -4.044 1.00 97.56 127 ARG A C 1
ATOM 979 O O . ARG A 1 127 ? -3.783 -3.944 -3.001 1.00 97.56 127 ARG A O 1
ATOM 986 N N . LEU A 1 128 ? -3.570 -2.204 -4.390 1.00 98.12 128 LEU A N 1
ATOM 987 C CA . LEU A 1 128 ? -4.345 -1.282 -3.551 1.00 98.12 128 LEU A CA 1
ATOM 988 C C . LEU A 1 128 ? -5.806 -1.729 -3.388 1.00 98.12 128 L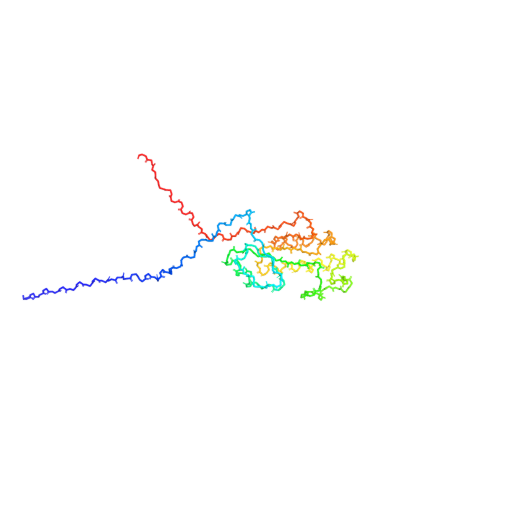EU A C 1
ATOM 990 O O . LEU A 1 128 ? -6.412 -1.483 -2.342 1.00 98.12 128 LEU A O 1
ATOM 994 N N . ARG A 1 129 ? -6.373 -2.429 -4.385 1.00 96.81 129 ARG A N 1
ATOM 995 C CA . ARG A 1 129 ? -7.738 -2.972 -4.278 1.00 96.81 129 ARG A CA 1
ATOM 996 C C . ARG A 1 129 ? -7.850 -4.018 -3.180 1.00 96.81 129 ARG A C 1
ATOM 998 O O . ARG A 1 129 ? -8.879 -4.059 -2.522 1.00 96.81 129 ARG A O 1
ATOM 1005 N N . VAL A 1 130 ? -6.783 -4.773 -2.906 1.00 95.69 130 VAL A N 1
ATOM 1006 C CA . VAL A 1 130 ? -6.749 -5.733 -1.791 1.00 95.69 130 VAL A CA 1
ATOM 1007 C C . VAL A 1 130 ? -7.060 -5.031 -0.466 1.00 95.69 130 VAL A C 1
ATOM 1009 O O . VAL A 1 130 ? -7.913 -5.497 0.285 1.00 95.69 130 VAL A O 1
ATOM 1012 N N . CYS A 1 131 ? -6.433 -3.880 -0.203 1.00 97.62 131 CYS A N 1
ATOM 1013 C CA . CYS A 1 131 ? -6.683 -3.096 1.009 1.00 97.62 131 CYS A CA 1
ATOM 1014 C C . CYS A 1 131 ? -8.117 -2.560 1.055 1.00 97.62 131 CYS A C 1
ATOM 1016 O O . CYS A 1 131 ? -8.814 -2.691 2.062 1.00 97.62 131 CYS A O 1
ATOM 1018 N N . ARG A 1 132 ? -8.572 -1.974 -0.057 1.00 97.25 132 ARG A N 1
ATOM 1019 C CA . ARG A 1 132 ? -9.910 -1.386 -0.153 1.00 97.25 132 ARG A CA 1
ATOM 1020 C C . ARG A 1 132 ? -11.000 -2.438 0.043 1.00 97.25 132 ARG A C 1
ATOM 1022 O O . ARG A 1 132 ? -11.946 -2.202 0.786 1.00 97.25 132 ARG A O 1
ATOM 1029 N N . ASP A 1 133 ? -10.882 -3.587 -0.614 1.00 97.06 133 ASP A N 1
ATOM 1030 C CA . ASP A 1 133 ? -11.914 -4.628 -0.605 1.00 97.06 133 ASP A CA 1
ATOM 1031 C C . ASP A 1 133 ? -11.984 -5.350 0.749 1.00 97.06 133 ASP A C 1
ATOM 1033 O O . ASP A 1 133 ? -13.058 -5.789 1.158 1.00 97.06 133 ASP A O 1
ATOM 1037 N N . LYS A 1 134 ? -10.866 -5.412 1.485 1.00 97.25 134 LYS A N 1
ATOM 1038 C CA . LYS A 1 134 ? -10.826 -5.910 2.869 1.00 97.25 134 LYS A CA 1
ATOM 1039 C C . LYS A 1 134 ? -11.333 -4.895 3.903 1.00 97.25 134 LYS A C 1
ATOM 1041 O O . LYS A 1 134 ? -11.559 -5.275 5.048 1.00 97.25 134 LYS A O 1
ATOM 1046 N N . GLY A 1 135 ? -11.548 -3.642 3.500 1.00 96.81 135 GLY A N 1
ATOM 1047 C CA . GLY A 1 135 ? -12.124 -2.592 4.339 1.00 96.81 135 GLY A CA 1
ATOM 1048 C C . GLY A 1 135 ? -11.118 -1.839 5.207 1.00 96.81 135 GLY A C 1
ATOM 1049 O O . GLY A 1 135 ? -11.523 -1.283 6.218 1.00 96.81 135 GLY A O 1
ATOM 1050 N N . PHE A 1 136 ? -9.829 -1.820 4.861 1.00 97.81 136 PHE A N 1
ATOM 1051 C CA . PHE A 1 136 ? -8.841 -1.028 5.604 1.00 97.81 136 PHE A CA 1
ATOM 1052 C C . PHE A 1 136 ? -9.140 0.479 5.536 1.00 97.81 136 PHE A C 1
ATOM 1054 O O . PHE A 1 136 ? -9.651 0.975 4.531 1.00 97.81 136 PHE A O 1
ATOM 1061 N N . ASP A 1 137 ? -8.765 1.209 6.587 1.00 97.19 137 ASP A N 1
ATOM 1062 C CA . ASP A 1 137 ? -8.985 2.655 6.703 1.00 97.19 137 ASP A CA 1
ATOM 1063 C C . ASP A 1 137 ? -8.021 3.474 5.829 1.00 97.19 137 ASP A C 1
ATOM 1065 O O . ASP A 1 137 ? -8.371 4.545 5.335 1.00 97.19 137 ASP A O 1
ATOM 1069 N N . ALA A 1 138 ? -6.797 2.972 5.656 1.00 97.75 138 ALA A N 1
ATOM 1070 C CA . ALA A 1 138 ? -5.728 3.576 4.865 1.00 97.75 138 ALA A CA 1
ATOM 1071 C C . ALA A 1 138 ? -4.698 2.508 4.451 1.00 97.75 138 ALA A C 1
ATOM 1073 O O . ALA A 1 138 ? -4.772 1.362 4.905 1.00 97.75 138 ALA A O 1
ATOM 1074 N N . ALA A 1 139 ? -3.709 2.870 3.628 1.00 98.38 139 ALA A N 1
ATOM 1075 C CA . ALA A 1 139 ? -2.569 2.002 3.329 1.00 98.38 139 ALA A CA 1
ATOM 1076 C C . ALA A 1 139 ? -1.205 2.685 3.515 1.00 98.38 139 ALA A C 1
ATOM 1078 O O . ALA A 1 139 ? -1.009 3.847 3.167 1.00 98.38 139 ALA A O 1
ATOM 1079 N N . ALA A 1 140 ? -0.248 1.927 4.043 1.00 98.12 140 ALA A N 1
ATOM 1080 C CA . ALA A 1 140 ? 1.156 2.292 4.154 1.00 98.12 140 ALA A CA 1
ATOM 1081 C C . ALA A 1 140 ? 1.935 1.559 3.053 1.00 98.12 140 ALA A C 1
ATOM 1083 O O . ALA A 1 140 ? 2.087 0.336 3.086 1.00 98.12 140 ALA A O 1
ATOM 1084 N N . LEU A 1 141 ? 2.373 2.305 2.042 1.00 98.12 141 LEU A N 1
ATOM 1085 C CA . LEU A 1 141 ? 3.038 1.771 0.858 1.00 98.12 141 LEU A CA 1
ATOM 1086 C C . LEU A 1 141 ? 4.551 1.857 1.035 1.00 98.12 141 LEU A C 1
ATOM 1088 O O . LEU A 1 141 ? 5.082 2.915 1.364 1.00 98.12 141 LEU A O 1
ATOM 1092 N N . ASP A 1 142 ? 5.242 0.757 0.781 1.00 97.06 142 ASP A N 1
ATOM 1093 C CA . ASP A 1 142 ? 6.680 0.634 1.009 1.00 97.06 142 ASP A CA 1
ATOM 1094 C C . ASP A 1 142 ? 7.404 0.107 -0.241 1.00 97.06 142 ASP A C 1
ATOM 1096 O O . ASP A 1 142 ? 6.785 -0.405 -1.186 1.00 97.06 142 ASP A O 1
ATOM 1100 N N . ARG A 1 143 ? 8.736 0.200 -0.234 1.00 96.00 143 ARG A N 1
ATOM 1101 C CA . ARG A 1 143 ? 9.656 -0.237 -1.293 1.00 96.00 143 ARG A CA 1
ATOM 1102 C C . ARG A 1 143 ? 9.496 0.557 -2.601 1.00 96.00 143 ARG A C 1
ATOM 1104 O O . ARG A 1 143 ? 9.699 0.017 -3.689 1.00 96.00 143 ARG A O 1
ATOM 1111 N N . LEU A 1 144 ? 9.149 1.839 -2.516 1.00 96.81 144 LEU A N 1
ATOM 1112 C CA . LEU A 1 144 ? 8.985 2.757 -3.648 1.00 96.81 144 LEU A CA 1
ATOM 1113 C C . LEU A 1 144 ? 10.069 3.846 -3.724 1.00 96.81 144 LEU A C 1
ATOM 1115 O O . LEU A 1 144 ? 10.004 4.697 -4.617 1.00 96.81 144 LEU A O 1
ATOM 1119 N N . ALA A 1 145 ? 11.083 3.824 -2.854 1.00 95.69 145 ALA A N 1
ATOM 1120 C CA . ALA A 1 145 ? 12.174 4.803 -2.845 1.00 95.69 145 ALA A CA 1
ATOM 1121 C C . ALA A 1 145 ? 12.846 4.964 -4.223 1.00 95.69 145 ALA A C 1
ATOM 1123 O O . ALA A 1 145 ? 13.092 6.082 -4.668 1.00 95.69 145 ALA A O 1
ATOM 1124 N N . ALA A 1 146 ? 13.073 3.853 -4.931 1.00 95.50 146 ALA A N 1
ATOM 1125 C CA . ALA A 1 146 ? 13.677 3.838 -6.265 1.00 95.50 146 ALA A CA 1
ATOM 1126 C C . ALA A 1 146 ? 12.656 3.883 -7.422 1.00 95.50 146 ALA A C 1
ATOM 1128 O O . ALA A 1 146 ? 13.054 3.849 -8.586 1.00 95.50 146 ALA A O 1
ATOM 1129 N N . ALA A 1 147 ? 11.351 3.945 -7.135 1.00 97.12 147 ALA A N 1
ATOM 1130 C CA . ALA A 1 147 ? 10.330 3.982 -8.174 1.00 97.12 147 ALA A CA 1
ATOM 1131 C C . ALA A 1 147 ? 10.392 5.311 -8.959 1.00 97.12 147 ALA A C 1
ATOM 1133 O O . ALA A 1 147 ? 10.417 6.385 -8.339 1.00 97.12 147 ALA A O 1
ATOM 1134 N N . PRO A 1 148 ? 10.367 5.266 -10.305 1.00 97.44 148 PRO A N 1
ATOM 1135 C CA . PRO A 1 148 ? 10.239 6.464 -11.127 1.00 97.44 148 PRO A CA 1
ATOM 1136 C C . PRO A 1 148 ? 8.960 7.251 -10.816 1.00 97.44 148 PRO A C 1
ATOM 1138 O O . PRO A 1 148 ? 7.915 6.672 -10.510 1.00 97.44 148 PRO A O 1
ATOM 1141 N N . GLU A 1 149 ? 9.028 8.578 -10.939 1.00 95.81 149 GLU A N 1
ATOM 1142 C CA . GLU A 1 149 ? 7.916 9.481 -10.599 1.00 95.81 149 GLU A CA 1
ATOM 1143 C C . GLU A 1 149 ? 6.641 9.183 -11.405 1.00 95.81 149 GLU A C 1
ATOM 1145 O O . GLU A 1 149 ? 5.535 9.237 -10.875 1.00 95.81 149 GLU A O 1
ATOM 1150 N N . ASP A 1 150 ? 6.770 8.804 -12.678 1.00 95.88 150 ASP A N 1
ATOM 1151 C CA . ASP A 1 150 ? 5.628 8.488 -13.543 1.00 95.88 150 ASP A CA 1
ATOM 1152 C C . ASP A 1 150 ? 4.894 7.197 -13.140 1.00 95.88 150 ASP A C 1
ATOM 1154 O O . ASP A 1 150 ? 3.687 7.077 -13.365 1.00 95.88 150 ASP A O 1
ATOM 1158 N N . VAL A 1 151 ? 5.596 6.242 -12.526 1.00 98.19 151 VAL A N 1
ATOM 1159 C CA . VAL A 1 151 ? 4.995 5.063 -11.891 1.00 98.19 151 VAL A CA 1
ATOM 1160 C C . VAL A 1 151 ? 4.319 5.470 -10.588 1.00 98.19 151 VAL A C 1
ATOM 1162 O O . VAL A 1 151 ? 3.168 5.093 -10.367 1.00 98.19 151 VAL A O 1
ATOM 1165 N N . LEU A 1 152 ? 5.004 6.253 -9.747 1.00 97.38 152 LEU A N 1
ATOM 1166 C CA . LEU A 1 152 ? 4.478 6.681 -8.452 1.00 97.38 152 LEU A CA 1
ATOM 1167 C C . LEU A 1 152 ? 3.166 7.453 -8.605 1.00 97.38 152 LEU A C 1
ATOM 1169 O O . LEU A 1 152 ? 2.177 7.095 -7.972 1.00 97.38 152 LEU A O 1
ATOM 1173 N N . VAL A 1 153 ? 3.124 8.452 -9.491 1.00 96.88 153 VAL A N 1
ATOM 1174 C CA . VAL A 1 153 ? 1.918 9.255 -9.742 1.00 96.88 153 VAL A CA 1
ATOM 1175 C C . VAL A 1 153 ? 0.733 8.371 -10.129 1.00 96.88 153 VAL A C 1
ATOM 1177 O O . VAL A 1 153 ? -0.350 8.546 -9.587 1.00 96.88 153 VAL A O 1
ATOM 1180 N N . ARG A 1 154 ? 0.936 7.354 -10.977 1.00 97.75 154 ARG A N 1
ATOM 1181 C CA . ARG A 1 154 ? -0.136 6.420 -11.371 1.00 97.75 154 ARG A CA 1
ATOM 1182 C C . ARG A 1 154 ? -0.654 5.581 -10.208 1.00 97.75 154 ARG A C 1
ATOM 1184 O O . ARG A 1 154 ? -1.853 5.335 -10.124 1.00 97.75 154 ARG A O 1
ATOM 1191 N N . VAL A 1 155 ? 0.235 5.133 -9.323 1.00 98.19 155 VAL A N 1
ATOM 1192 C CA . VAL A 1 155 ? -0.156 4.390 -8.115 1.00 98.19 155 VAL A CA 1
ATOM 1193 C C . VAL A 1 155 ? -0.947 5.296 -7.167 1.00 98.19 155 VAL A C 1
ATOM 1195 O O . VAL A 1 155 ? -1.981 4.881 -6.648 1.00 98.19 155 VAL A O 1
ATOM 1198 N N . LEU A 1 156 ? -0.508 6.543 -6.977 1.00 97.75 156 LEU A N 1
ATOM 1199 C CA . LEU A 1 156 ? -1.200 7.509 -6.119 1.00 97.75 156 LEU A CA 1
ATOM 1200 C C . LEU A 1 156 ? -2.546 7.960 -6.709 1.00 97.75 156 LEU A C 1
ATOM 1202 O O . LEU A 1 156 ? -3.510 8.136 -5.965 1.00 97.75 156 LEU A O 1
ATOM 1206 N N . ASP A 1 157 ? -2.654 8.089 -8.031 1.00 98.12 157 ASP A N 1
ATOM 1207 C CA . ASP A 1 157 ? -3.927 8.359 -8.703 1.00 98.12 157 ASP A CA 1
ATOM 1208 C C . ASP A 1 157 ? -4.896 7.178 -8.550 1.00 98.12 157 ASP A C 1
ATOM 1210 O O . ASP A 1 157 ? -6.055 7.385 -8.192 1.00 98.12 157 ASP A O 1
ATOM 1214 N N . ALA A 1 158 ? -4.418 5.936 -8.679 1.00 98.00 158 ALA A N 1
ATOM 1215 C CA . ALA A 1 158 ? -5.237 4.753 -8.411 1.00 98.00 158 ALA A CA 1
ATOM 1216 C C . ALA A 1 158 ? -5.736 4.702 -6.953 1.00 98.00 158 ALA A C 1
ATOM 1218 O O . ALA A 1 158 ? -6.900 4.385 -6.708 1.00 98.00 158 ALA A O 1
ATOM 1219 N N . ALA A 1 159 ? -4.896 5.059 -5.975 1.00 97.81 159 ALA A N 1
ATOM 1220 C CA . ALA A 1 159 ? -5.316 5.167 -4.576 1.00 97.81 159 ALA A CA 1
ATOM 1221 C C . ALA A 1 159 ? -6.450 6.191 -4.392 1.00 97.81 159 ALA A C 1
ATOM 1223 O O . ALA A 1 159 ? -7.442 5.919 -3.711 1.00 97.81 159 ALA A O 1
ATOM 1224 N N . ARG A 1 160 ? -6.342 7.351 -5.052 1.00 96.88 160 ARG A N 1
ATOM 1225 C CA . ARG A 1 160 ? -7.366 8.408 -5.026 1.00 96.88 160 ARG A CA 1
ATOM 1226 C C . ARG A 1 160 ? -8.676 7.966 -5.664 1.00 96.88 160 ARG A C 1
ATOM 1228 O O . ARG A 1 160 ? -9.733 8.221 -5.092 1.00 96.88 160 ARG A O 1
ATOM 1235 N N . GLU A 1 161 ? -8.621 7.282 -6.804 1.00 96.88 161 GLU A N 1
ATOM 1236 C CA . GLU A 1 161 ? -9.802 6.704 -7.458 1.00 96.88 161 GLU A CA 1
ATOM 1237 C C . GLU A 1 161 ? -10.514 5.694 -6.549 1.00 96.88 161 GLU A C 1
ATOM 1239 O O . GLU A 1 161 ? -11.743 5.685 -6.463 1.00 96.88 161 GLU A O 1
ATOM 1244 N N . LEU A 1 162 ? -9.744 4.896 -5.804 1.00 96.19 162 LEU A N 1
ATOM 1245 C CA . LEU A 1 162 ? -10.259 3.964 -4.799 1.00 96.19 162 LEU A CA 1
ATOM 1246 C C . LEU A 1 162 ? -10.754 4.652 -3.520 1.00 96.19 162 LEU A C 1
ATOM 1248 O O . LEU A 1 162 ? -11.342 3.982 -2.671 1.00 96.19 162 LEU A O 1
ATOM 1252 N N . ARG A 1 163 ? -10.536 5.969 -3.378 1.00 95.38 163 ARG A N 1
ATOM 1253 C CA . ARG A 1 163 ? -10.746 6.740 -2.141 1.00 95.38 163 ARG A CA 1
ATOM 1254 C C . ARG A 1 163 ? -10.031 6.117 -0.941 1.00 95.38 163 ARG A C 1
ATOM 1256 O O . ARG A 1 163 ? -10.544 6.162 0.172 1.00 95.38 163 ARG A O 1
ATOM 1263 N N . LEU A 1 164 ? -8.859 5.534 -1.180 1.00 95.75 164 LEU A N 1
ATOM 1264 C CA . LEU A 1 164 ? -8.003 4.944 -0.163 1.00 95.75 164 LEU A CA 1
ATOM 1265 C C . LEU A 1 164 ? -6.919 5.968 0.208 1.00 95.75 164 LEU A C 1
ATOM 1267 O O . LEU A 1 164 ? -6.072 6.268 -0.637 1.00 95.75 164 LEU A O 1
ATOM 1271 N N . PRO A 1 165 ? -6.919 6.524 1.432 1.00 97.25 165 PRO A N 1
ATOM 1272 C CA . PRO A 1 165 ? -5.810 7.337 1.914 1.00 97.25 165 PRO A CA 1
ATOM 1273 C C . PRO A 1 165 ? -4.534 6.498 1.962 1.00 97.25 165 PRO A C 1
ATOM 1275 O O . PRO A 1 165 ? -4.551 5.366 2.451 1.00 97.25 165 PRO A O 1
ATOM 1278 N N . VAL A 1 166 ? -3.426 7.036 1.454 1.00 97.75 166 VAL A N 1
ATOM 1279 C CA . VAL A 1 166 ? -2.151 6.313 1.407 1.00 97.75 166 VAL A CA 1
ATOM 1280 C C . VAL A 1 166 ? -1.002 7.173 1.894 1.00 97.75 166 VAL A C 1
ATOM 1282 O O . VAL A 1 166 ? -0.933 8.354 1.569 1.00 97.75 166 VAL A O 1
ATOM 1285 N N . GLY A 1 167 ? -0.086 6.559 2.635 1.00 96.94 167 GLY A N 1
ATOM 1286 C CA . GLY A 1 167 ? 1.220 7.117 2.973 1.00 96.94 167 GLY A CA 1
ATOM 1287 C C . GLY A 1 167 ? 2.337 6.304 2.342 1.00 96.94 167 GLY A C 1
ATOM 1288 O O . GLY A 1 167 ? 2.158 5.124 2.038 1.00 96.94 167 GLY A O 1
ATOM 1289 N N . LEU A 1 168 ? 3.494 6.933 2.164 1.00 97.50 168 LEU A N 1
ATOM 1290 C CA . LEU A 1 168 ? 4.717 6.275 1.717 1.00 97.50 168 LEU A CA 1
ATOM 1291 C C . LEU A 1 168 ? 5.646 6.088 2.922 1.00 97.50 168 LEU A C 1
ATOM 1293 O O . LEU A 1 168 ? 5.889 7.035 3.666 1.00 97.50 168 LEU A O 1
ATOM 1297 N N . VAL A 1 169 ? 6.131 4.865 3.133 1.00 96.69 169 VAL A N 1
ATOM 1298 C CA . VAL A 1 169 ? 6.974 4.502 4.286 1.00 96.69 169 VAL A CA 1
ATOM 1299 C C . VAL A 1 169 ? 8.438 4.869 4.040 1.00 96.69 169 VAL A C 1
ATOM 1301 O O . VAL A 1 169 ? 9.122 5.326 4.952 1.00 96.69 169 VAL A O 1
ATOM 1304 N N . ASP A 1 170 ? 8.919 4.698 2.808 1.00 96.19 170 ASP A N 1
ATOM 1305 C CA . ASP A 1 170 ? 10.338 4.806 2.447 1.00 96.19 170 ASP A CA 1
ATOM 1306 C C . ASP A 1 170 ? 10.694 6.053 1.622 1.00 96.19 170 ASP A C 1
ATOM 1308 O O . ASP A 1 170 ? 11.839 6.220 1.198 1.00 96.19 170 ASP A O 1
ATOM 1312 N N . ARG A 1 171 ? 9.725 6.946 1.392 1.00 94.12 171 ARG A N 1
ATOM 1313 C CA . ARG A 1 171 ? 9.915 8.253 0.741 1.00 94.12 171 ARG A CA 1
ATOM 1314 C C . ARG A 1 171 ? 8.778 9.211 1.098 1.00 94.12 171 ARG A C 1
ATOM 1316 O O . ARG A 1 171 ? 7.777 8.794 1.662 1.00 94.12 171 ARG A O 1
ATOM 1323 N N . SER A 1 172 ? 8.893 10.484 0.725 1.00 91.00 172 SER A N 1
ATOM 1324 C CA . SER A 1 172 ? 7.833 11.486 0.922 1.00 91.00 172 SER A CA 1
ATOM 1325 C C . SER A 1 172 ? 7.266 11.976 -0.412 1.00 91.00 172 SER A C 1
ATOM 1327 O O . SER A 1 172 ? 8.014 12.181 -1.366 1.00 91.00 172 SER A O 1
ATOM 1329 N N . ASP A 1 173 ? 5.950 12.190 -0.467 1.00 93.94 173 ASP A N 1
ATOM 1330 C CA . ASP A 1 173 ? 5.244 12.846 -1.574 1.00 93.94 173 ASP A CA 1
ATOM 1331 C C . ASP A 1 173 ? 4.013 13.574 -1.008 1.00 93.94 173 ASP A C 1
ATOM 1333 O O . ASP A 1 173 ? 3.250 12.994 -0.239 1.00 93.94 173 ASP A O 1
ATOM 1337 N N . ALA A 1 174 ? 3.796 14.837 -1.386 1.00 92.06 174 ALA A N 1
ATOM 1338 C CA . ALA A 1 174 ? 2.682 15.648 -0.881 1.00 92.06 174 ALA A CA 1
ATOM 1339 C C . ALA A 1 174 ? 1.288 15.107 -1.265 1.00 92.06 174 ALA A C 1
ATOM 1341 O O . ALA A 1 174 ? 0.278 15.513 -0.694 1.00 92.06 174 ALA A O 1
ATOM 1342 N N . ARG A 1 175 ? 1.210 14.215 -2.257 1.00 92.06 175 ARG A N 1
ATOM 1343 C CA . ARG A 1 175 ? -0.020 13.543 -2.691 1.00 92.06 175 ARG A CA 1
ATOM 1344 C C . ARG A 1 175 ? -0.355 12.324 -1.832 1.00 92.06 175 ARG A C 1
ATOM 1346 O O . ARG A 1 175 ? -1.504 11.887 -1.881 1.00 92.06 175 ARG A O 1
ATOM 1353 N N . ALA A 1 176 ? 0.626 11.783 -1.109 1.00 93.25 176 ALA A N 1
ATOM 1354 C CA . ALA A 1 176 ? 0.502 10.607 -0.258 1.00 93.25 176 ALA A CA 1
ATOM 1355 C C . ALA A 1 176 ? 0.337 11.032 1.205 1.00 93.25 176 ALA A C 1
ATOM 1357 O O . ALA A 1 176 ? 1.282 11.033 1.995 1.00 93.25 176 ALA A O 1
ATOM 1358 N N . ASP A 1 177 ? -0.887 11.431 1.534 1.00 89.56 177 ASP A N 1
ATOM 1359 C CA . ASP A 1 177 ? -1.279 11.834 2.877 1.00 89.56 177 ASP A CA 1
ATOM 1360 C C . ASP A 1 177 ? -2.082 10.710 3.548 1.00 89.56 177 ASP A C 1
ATOM 1362 O O . ASP A 1 177 ? -3.250 10.464 3.215 1.00 89.56 177 ASP A O 1
ATOM 1366 N N . LEU A 1 178 ? -1.437 10.000 4.478 1.00 89.75 178 LEU A N 1
ATOM 1367 C CA . LEU A 1 178 ? -2.080 8.945 5.253 1.00 89.75 178 LEU A CA 1
ATOM 1368 C C . LEU A 1 178 ? -3.004 9.580 6.288 1.00 89.75 178 LEU A C 1
ATOM 1370 O O . LEU A 1 178 ? -2.573 10.018 7.353 1.00 89.75 178 LEU A O 1
ATOM 1374 N N . ARG A 1 179 ? -4.299 9.585 5.976 1.00 89.38 179 ARG A N 1
ATOM 1375 C CA . ARG A 1 179 ? -5.351 10.081 6.862 1.00 89.38 179 ARG A CA 1
ATOM 1376 C C . ARG A 1 179 ? -6.235 8.941 7.320 1.00 89.38 179 ARG A C 1
ATOM 1378 O O . ARG A 1 179 ? -6.765 8.202 6.496 1.00 89.38 179 ARG A O 1
ATOM 1385 N N . LEU A 1 180 ? -6.428 8.846 8.629 1.00 89.00 180 LEU A N 1
ATOM 1386 C CA . LEU A 1 180 ? -7.413 7.946 9.211 1.00 89.00 180 LEU A CA 1
ATOM 1387 C C . LEU A 1 180 ? -8.774 8.656 9.267 1.00 89.00 180 LEU A C 1
ATOM 1389 O O . LEU A 1 180 ? -8.825 9.846 9.598 1.00 89.00 180 LEU A O 1
ATOM 1393 N N . PRO A 1 181 ? -9.880 7.967 8.938 1.00 85.38 181 PRO A N 1
ATOM 1394 C CA . PRO A 1 181 ? -11.205 8.505 9.188 1.00 85.38 181 PRO A CA 1
ATOM 1395 C C . PRO A 1 181 ? -11.405 8.677 10.701 1.00 85.38 181 PRO A C 1
ATOM 1397 O O . PRO A 1 181 ? -10.760 7.983 11.489 1.00 85.38 181 PRO A O 1
ATOM 1400 N N . PRO A 1 182 ? -12.306 9.566 11.145 1.00 78.06 182 PRO A N 1
ATOM 1401 C CA . PRO A 1 182 ? -12.681 9.603 12.550 1.00 78.06 182 PRO A CA 1
ATOM 1402 C C . PRO A 1 182 ? -13.182 8.220 12.979 1.00 78.06 182 PRO A C 1
ATOM 1404 O O . PRO A 1 182 ? -13.980 7.598 12.273 1.00 78.06 182 PRO A O 1
ATOM 1407 N N . SER A 1 183 ? -12.726 7.744 14.140 1.00 65.69 183 SER A N 1
ATOM 1408 C CA . SER A 1 183 ? -13.285 6.539 14.756 1.00 65.69 183 SER A CA 1
ATOM 1409 C C . SER A 1 183 ? -14.813 6.669 14.812 1.00 65.69 183 SER A C 1
ATOM 1411 O O . SER A 1 183 ? -15.301 7.732 15.211 1.00 65.69 183 SER A O 1
ATOM 1413 N N . PRO A 1 184 ? -15.592 5.640 14.430 1.00 52.34 184 PRO A N 1
ATOM 1414 C CA . PRO A 1 184 ? -17.042 5.710 14.500 1.00 52.34 184 PRO A CA 1
ATOM 1415 C C . PRO A 1 184 ? -17.464 5.923 15.957 1.00 52.34 184 PRO A C 1
ATOM 1417 O O . PRO A 1 184 ? -17.450 5.013 16.790 1.00 52.34 184 PRO A O 1
ATOM 1420 N N . VAL A 1 185 ? -17.808 7.169 16.280 1.00 53.19 185 VAL A N 1
ATOM 1421 C CA . VAL A 1 185 ? -18.374 7.539 17.569 1.00 53.19 185 VAL A CA 1
ATOM 1422 C C . VAL A 1 185 ? -19.745 6.877 17.616 1.00 53.19 185 VAL A C 1
ATOM 1424 O O . VAL A 1 185 ? -20.625 7.210 16.825 1.00 53.19 185 VAL A O 1
ATOM 1427 N N . GLY A 1 186 ? -19.928 5.902 18.511 1.00 46.00 186 GLY A N 1
ATOM 1428 C CA . GLY A 1 186 ? -21.262 5.392 18.817 1.00 46.00 186 GLY A CA 1
ATOM 1429 C C . GLY A 1 186 ? -22.142 6.586 19.173 1.00 46.00 186 GLY A C 1
ATOM 1430 O O . GLY A 1 186 ? -21.804 7.318 20.099 1.00 46.00 186 GLY A O 1
ATOM 1431 N N . GLY A 1 187 ? -23.187 6.827 18.377 1.00 36.91 187 GLY A N 1
ATOM 1432 C CA . GLY A 1 187 ? -23.977 8.051 18.414 1.00 36.91 187 GLY A CA 1
ATOM 1433 C C . GLY A 1 187 ? -24.406 8.425 19.830 1.00 36.91 187 GLY A C 1
ATOM 1434 O O . GLY A 1 187 ? -25.328 7.835 20.387 1.00 36.91 187 GLY A O 1
ATOM 1435 N N . ALA A 1 188 ? -23.753 9.434 20.399 1.00 41.09 188 ALA A N 1
ATOM 1436 C CA . ALA A 1 188 ? -24.292 10.170 21.523 1.00 41.09 188 ALA A CA 1
ATOM 1437 C C . ALA A 1 188 ? -25.328 11.135 20.944 1.00 41.09 188 ALA A C 1
ATOM 1439 O O . ALA A 1 188 ? -24.988 12.130 20.303 1.00 41.09 188 ALA A O 1
ATOM 1440 N N . GLY A 1 189 ? -26.603 10.787 21.109 1.00 43.28 189 GLY A N 1
ATOM 1441 C CA . GLY A 1 189 ? -27.714 11.646 20.740 1.00 43.28 189 GLY A CA 1
ATOM 1442 C C . GLY A 1 189 ? -27.614 12.987 21.458 1.00 43.28 189 GLY A C 1
ATOM 1443 O O . GLY A 1 189 ? -27.756 13.066 22.675 1.00 43.28 189 GLY A O 1
ATOM 1444 N N . THR A 1 190 ? -27.432 14.062 20.702 1.00 38.88 190 THR A N 1
ATOM 1445 C CA . THR A 1 190 ? -27.651 15.424 21.184 1.00 38.88 190 THR A CA 1
ATOM 1446 C C . THR A 1 190 ? -29.142 15.749 21.101 1.00 38.88 190 THR A C 1
ATOM 1448 O O . THR A 1 190 ? -29.600 16.535 20.280 1.00 38.88 190 THR A O 1
ATOM 1451 N N . SER A 1 191 ? -29.930 15.148 21.998 1.00 44.09 191 SER A N 1
ATOM 1452 C CA . SER A 1 191 ? -31.216 15.724 22.409 1.00 44.09 191 SER A CA 1
ATOM 1453 C C . SER A 1 191 ? -30.933 16.825 23.434 1.00 44.09 191 SER A C 1
ATOM 1455 O O . SER A 1 191 ? -31.070 16.641 24.641 1.00 44.09 191 SER A O 1
ATOM 1457 N N . GLY A 1 192 ? -30.481 17.980 22.948 1.00 36.94 192 GLY A N 1
ATOM 1458 C CA . GLY A 1 192 ? -30.432 19.210 23.732 1.00 36.94 192 GLY A CA 1
ATOM 1459 C C . GLY A 1 192 ? -31.834 19.800 23.820 1.00 36.94 192 GLY A C 1
ATOM 1460 O O . GLY A 1 192 ? -32.244 20.577 22.963 1.00 36.94 192 GLY A O 1
ATOM 1461 N N . ARG A 1 193 ? -32.598 19.377 24.828 1.00 40.75 193 ARG A N 1
ATOM 1462 C CA . ARG A 1 193 ? -33.898 19.951 25.176 1.00 40.75 193 ARG A CA 1
ATOM 1463 C C . ARG A 1 193 ? -33.670 21.314 25.832 1.00 40.75 193 ARG A C 1
ATOM 1465 O O . ARG A 1 193 ? -33.295 21.384 26.997 1.00 40.75 193 ARG A O 1
ATOM 1472 N N . SER A 1 194 ? -33.902 22.388 25.086 1.00 43.47 194 SER A N 1
ATOM 1473 C CA . SER A 1 194 ? -33.993 23.742 25.633 1.00 43.47 194 SER A CA 1
ATOM 1474 C C . SER A 1 194 ? -35.316 23.895 26.386 1.00 43.47 194 SER A C 1
ATOM 1476 O O . SER A 1 194 ? -36.373 23.975 25.764 1.00 43.47 194 SER A O 1
ATOM 1478 N N . THR A 1 195 ? -35.273 23.949 27.715 1.00 43.03 195 THR A N 1
ATOM 1479 C CA . THR A 1 195 ? -36.398 24.421 28.536 1.00 43.03 195 THR A CA 1
ATOM 1480 C C . THR A 1 195 ? -35.901 25.368 29.624 1.00 43.03 195 THR A C 1
ATOM 1482 O O . THR A 1 195 ? -35.231 24.914 30.545 1.00 43.03 195 THR A O 1
ATOM 1485 N N . THR A 1 196 ? -36.323 26.638 29.490 1.00 44.00 196 THR A N 1
ATOM 1486 C CA . THR A 1 196 ? -36.684 27.643 30.527 1.00 44.00 196 THR A CA 1
ATOM 1487 C C . THR A 1 196 ? -35.614 28.068 31.548 1.00 44.00 196 THR A C 1
ATOM 1489 O O . THR A 1 196 ? -34.911 27.240 32.098 1.00 44.00 196 THR A O 1
ATOM 1492 N N . SER A 1 197 ? -35.446 29.353 31.876 1.00 39.31 197 SER A N 1
ATOM 1493 C CA . SER A 1 197 ? -36.493 30.257 32.378 1.00 39.31 197 SER A CA 1
ATOM 1494 C C . SER A 1 197 ? -36.224 31.741 32.093 1.00 39.31 197 SER A C 1
ATOM 1496 O O . SER A 1 197 ? -35.131 32.243 32.354 1.00 39.31 197 SER A O 1
ATOM 1498 N N . GLY A 1 198 ? -37.264 32.445 31.649 1.00 43.06 198 GLY A N 1
ATOM 1499 C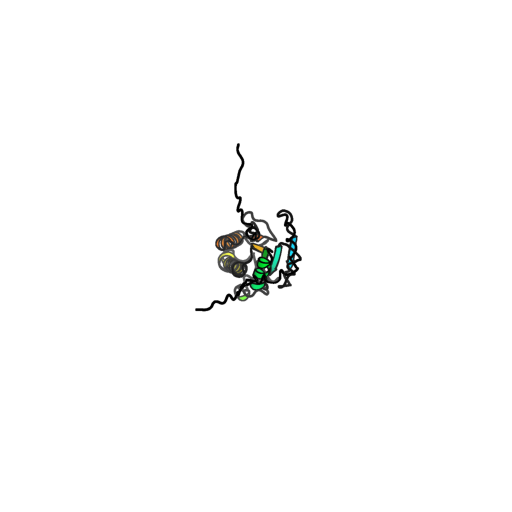 CA . GLY A 1 198 ? -37.425 33.884 31.824 1.00 43.06 198 GLY A CA 1
ATOM 1500 C C . GLY A 1 198 ? -38.679 34.155 32.660 1.00 43.06 198 GLY A C 1
ATOM 1501 O O . GLY A 1 198 ? -39.639 33.389 32.554 1.00 43.06 198 GLY A O 1
ATOM 1502 N N . SER A 1 199 ? -38.607 35.261 33.411 1.00 42.06 199 SER A N 1
ATOM 1503 C CA . SER A 1 199 ? -39.587 35.865 34.336 1.00 42.06 199 SER A CA 1
ATOM 1504 C C . SER A 1 199 ? -39.654 35.295 35.749 1.00 42.06 199 SER A C 1
ATOM 1506 O O . SER A 1 199 ? -40.042 34.123 35.924 1.00 42.06 199 SER A O 1
#

Sequence (199 aa):
MKVPVTAVVVLACLACATPPRTWYEPPPPPPVDPERLHWQWSLDRPDPDPGAADVFVLDGFTTDAATVQDLHRRRRHAVCYLALGTVGGQPDAARFPRSLRAADHGIRWDAPARALRDTVAPILADRLRVCRDKGFDAAALDRLAAAPEDVLVRVLDAARELRLPVGLVDRSDARADLRLPPSPVGGAGTSGRSTTSGS

pLDDT: mean 83.24, std 19.36, range [36.5, 98.38]